Protein AF-A0A8H4XUE6-F1 (afdb_monomer)

Sequence (367 aa):
NANSADDIQAAATPYRVFYSRKNFLFPEKQQGPHRSWKQEVKYLDDMFDGGSAYMVGKMNGDHWYLYLTSPNQQALTPPRTPESEIDGPRIPVGTSFNPVAGNYHDETLEILMTDLDPENAKQFYLSHASAVASDKMAAEAKEARKEAINSLGGLADTVDEVDVFGNGEELDSDMLDTTEALTTEGHALGTVVSESCGLSSVYPTSKYPDARVDAYLFSPCGFSANGLVPAVSAEAEGARSEHYFTVHVTPEPHCSFASFETNVPSGQSGRTTTEIIEHVVDIFKPGRFSVTLFEAKAGAQNPYCMGDDDSNNWAARRLVDPVRGYRRVDRIVHDFEDYDLVFRFYEREGWAGRKGARVGEPISPTK

Mean predicted aligned error: 13.0 Å

Foldseek 3Di:
DDQDPVPDPPVDAAQKDKDKDKQDLALVPDDPPSNDPVSVQVVVVLAEPQKDKDWADDLQFIIMIMIMHDLDPPDDDDPPDPPDDDDGDHGYHNPDPPPPQDQPWWKKKKKKFWQFDLVLLVLFFPVNLVVLVVVVVVVVVVVVVVVVCVVVPDPDDDDDDDDPPPDDDDDDDDPVVVVVVQFVVQQVSQVSSCVVLCVCVLQDCVQFPPKDKGKGHDPRGKIKIKIKGWQSDDPDPDDTDIKMKIKIWDSDNVTTMMMIMIRPDACSRDHAPLNSNLSVCSSGVGQKMKMKMKTFANPDPDPPPDDDPPRPCPVVVRPPDDRPQKDWDDWDWDDDPGIIIIMTMIGGPPRPDDPRRSNSDDPPPDD

Solvent-accessible surface area (backbone atoms only — not comparable to full-atom values): 21742 Å² total; per-residue (Å²): 132,81,94,45,71,86,69,50,85,60,94,67,72,53,58,67,51,80,48,73,46,65,60,40,95,59,32,90,75,43,57,84,52,60,53,40,72,69,44,39,51,50,57,46,57,65,44,33,48,61,63,46,79,51,75,50,68,43,88,75,28,72,33,36,39,39,36,36,37,50,47,76,78,84,83,84,70,80,77,91,60,83,88,68,94,73,93,74,83,55,45,70,45,23,81,81,68,78,71,71,95,60,89,63,78,50,35,41,42,37,40,43,33,31,53,46,29,71,75,52,33,43,53,40,25,42,75,47,30,54,52,54,49,52,54,49,53,54,50,51,54,53,48,54,51,52,51,50,51,65,72,64,70,72,79,82,69,92,76,77,91,76,84,88,81,84,73,90,75,93,75,93,70,66,82,72,52,57,54,55,51,51,51,52,49,18,34,54,42,12,43,50,35,32,56,73,58,45,60,57,58,76,64,33,53,93,76,24,67,82,38,45,75,54,27,35,38,37,83,71,44,21,35,40,34,45,32,44,36,48,58,81,78,60,93,56,91,87,60,88,56,73,29,41,36,39,37,43,37,41,51,51,87,93,70,19,33,36,41,39,38,31,42,66,58,71,48,76,81,74,51,49,60,58,59,52,52,46,53,57,44,67,45,38,49,37,43,31,38,37,39,42,36,40,34,42,50,73,80,80,80,57,98,70,86,80,71,73,96,72,69,91,47,52,76,75,55,68,62,68,71,82,49,89,70,38,43,76,75,46,79,48,77,47,84,50,98,58,33,40,36,43,41,36,31,34,36,30,63,92,60,77,74,74,94,65,66,68,41,32,68,81,80,74,78,84,126

Nearest PDB structures (foldseek):
  3epb-assembly1_A  TM=8.658E-01  e=4.435E-23  Homo sapiens
  3ep4-assembly1_A  TM=8.910E-01  e=6.944E-22  Homo sapiens
  1i7c-assembly1_A  TM=8.471E-01  e=1.006E-22  Homo sapiens
  3ep3-assembly1_A  TM=8.920E-01  e=9.305E-22  Homo sapiens
  5tvf-assembly2_D  TM=8.406E-01  e=6.935E-19  Trypanosoma brucei brucei TREU927

Secondary structure (DSSP, 8-state):
--S-GGG---S---S--EEEEEPPS-GGGPPTTTT-HHHHHHHHHTTBSSEEEEEEE-TTSSEEEEEEE-S--SS-S--SS------SPPBP--------S-----EEEEEEEES--HHHHGGGBHHHHHHHHHHHHHHHHHHHHHHHHHHTTT--------------------THHHHHHHHHHHHHHHHHHHHHTTGGGSS-TTTSTT-EEEEEE-SSB-EEEEEEEE-S---STT--PEEEEEEEEE--TTS-EEEEEE---TTTTS--HHHHHHHHHHHH--SEEEEEEEEEPPS---SS--S-TTSTTHHHHHT-SPPTTEEEEEEEEEE-SSEEEEEEEEEETT----SS---SS------

Radius of gyration: 25.76 Å; Cα contacts (8 Å, |Δi|>4): 560; chains: 1; bounding box: 79×53×83 Å

pLDDT: mean 76.23, std 21.21, range [33.34, 98.75]

Structure (mmCIF, N/CA/C/O backbone):
data_AF-A0A8H4XUE6-F1
#
_entry.id   AF-A0A8H4XUE6-F1
#
loop_
_atom_site.group_PDB
_atom_site.id
_atom_site.type_symbol
_atom_site.label_atom_id
_atom_site.label_alt_id
_atom_site.label_comp_id
_atom_site.label_asym_id
_atom_site.label_entity_id
_atom_site.label_seq_id
_atom_site.pdbx_PDB_ins_code
_atom_site.Cartn_x
_atom_site.Cartn_y
_atom_site.Cartn_z
_atom_site.occupancy
_atom_site.B_iso_or_equiv
_atom_site.auth_seq_id
_atom_site.auth_comp_id
_atom_site.auth_asym_id
_atom_site.auth_atom_id
_atom_site.pdbx_PDB_model_num
ATOM 1 N N . ASN A 1 1 ? -6.954 16.815 -29.680 1.00 38.72 1 ASN A N 1
ATOM 2 C CA . ASN A 1 1 ? -5.680 16.100 -29.458 1.00 38.72 1 ASN A CA 1
ATOM 3 C C . ASN A 1 1 ? -4.649 16.724 -30.374 1.00 38.72 1 ASN A C 1
ATOM 5 O O . ASN A 1 1 ? -4.957 16.879 -31.549 1.00 38.72 1 ASN A O 1
ATOM 9 N N . ALA A 1 2 ? -3.539 17.213 -29.821 1.00 37.19 2 ALA A N 1
ATOM 10 C CA . ALA A 1 2 ? -2.518 17.938 -30.578 1.00 37.19 2 ALA A CA 1
ATOM 11 C C . ALA A 1 2 ? -1.805 17.000 -31.566 1.00 37.19 2 ALA A C 1
ATOM 13 O O . ALA A 1 2 ? -1.609 15.825 -31.264 1.00 37.19 2 ALA A O 1
ATOM 14 N N . ASN A 1 3 ? -1.459 17.521 -32.745 1.00 41.97 3 ASN A N 1
ATOM 15 C CA . ASN A 1 3 ? -0.937 16.744 -33.875 1.00 41.97 3 ASN A CA 1
ATOM 16 C C . ASN A 1 3 ? 0.606 16.725 -33.947 1.00 41.97 3 ASN A C 1
ATOM 18 O O . ASN A 1 3 ? 1.157 16.160 -34.887 1.00 41.97 3 ASN A O 1
ATOM 22 N N . SER A 1 4 ? 1.306 17.358 -32.998 1.00 43.62 4 SER A N 1
ATOM 23 C CA . SER A 1 4 ? 2.772 17.467 -32.962 1.00 43.62 4 SER A CA 1
ATOM 24 C C . SER A 1 4 ? 3.270 17.680 -31.526 1.00 43.62 4 SER A C 1
ATOM 26 O O . SER A 1 4 ? 2.587 18.337 -30.742 1.00 43.62 4 SER A O 1
ATOM 28 N N . ALA A 1 5 ? 4.460 17.161 -31.196 1.00 46.91 5 ALA A N 1
ATOM 29 C CA . ALA A 1 5 ? 5.152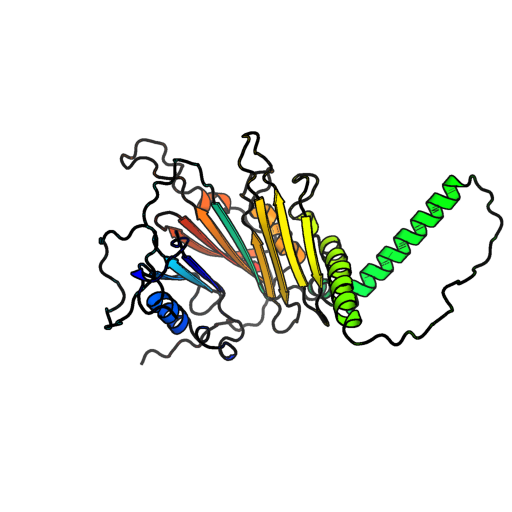 17.429 -29.929 1.00 46.91 5 ALA A CA 1
ATOM 30 C C . ALA A 1 5 ? 5.541 18.913 -29.772 1.00 46.91 5 ALA A C 1
ATOM 32 O O . ALA A 1 5 ? 5.537 19.423 -28.656 1.00 46.91 5 ALA A O 1
ATOM 33 N N . ASP A 1 6 ? 5.779 19.617 -30.885 1.00 49.84 6 ASP A N 1
ATOM 34 C CA . ASP A 1 6 ? 6.083 21.057 -30.899 1.00 49.84 6 ASP A CA 1
ATOM 35 C C . ASP A 1 6 ? 4.829 21.933 -30.703 1.00 49.84 6 ASP A C 1
ATOM 37 O O . ASP A 1 6 ? 4.938 23.109 -30.363 1.00 49.84 6 ASP A O 1
ATOM 41 N N . ASP A 1 7 ? 3.631 21.363 -30.898 1.00 48.41 7 ASP A N 1
ATOM 42 C CA . ASP A 1 7 ? 2.340 22.015 -30.611 1.00 48.41 7 ASP A CA 1
ATOM 43 C C . ASP A 1 7 ? 1.938 21.878 -29.134 1.00 48.41 7 ASP A C 1
ATOM 45 O O . ASP A 1 7 ? 0.969 22.496 -28.678 1.00 48.41 7 ASP A O 1
ATOM 49 N N . ILE A 1 8 ? 2.660 21.059 -28.364 1.00 51.72 8 ILE A N 1
ATOM 50 C CA . ILE A 1 8 ? 2.443 20.950 -26.931 1.00 51.72 8 ILE A CA 1
ATOM 51 C C . ILE A 1 8 ? 3.215 22.104 -26.294 1.00 51.72 8 ILE A C 1
ATOM 53 O O . ILE A 1 8 ? 4.423 22.033 -26.086 1.00 51.72 8 ILE A O 1
ATOM 57 N N . GLN A 1 9 ? 2.503 23.163 -25.903 1.00 50.75 9 GLN A N 1
ATOM 58 C CA . GLN A 1 9 ? 2.929 23.981 -24.765 1.00 50.75 9 GLN A CA 1
ATOM 59 C C . GLN A 1 9 ? 2.910 23.093 -23.509 1.00 50.75 9 GLN A C 1
ATOM 61 O O . GLN A 1 9 ? 2.042 23.220 -22.647 1.00 50.75 9 GLN A O 1
ATOM 66 N N . ALA A 1 10 ? 3.817 22.120 -23.431 1.00 57.22 10 ALA A N 1
ATOM 67 C CA . ALA A 1 10 ? 3.986 21.293 -22.257 1.00 57.22 10 ALA A CA 1
ATOM 68 C C . ALA A 1 10 ? 4.522 22.227 -21.176 1.00 57.22 10 ALA A C 1
ATOM 70 O O . ALA A 1 10 ? 5.640 22.727 -21.276 1.00 57.22 10 ALA A O 1
ATOM 71 N N . ALA A 1 11 ? 3.704 22.502 -20.159 1.00 65.31 11 ALA A N 1
ATOM 72 C CA . ALA A 1 11 ? 4.121 23.333 -19.033 1.00 65.31 11 ALA A CA 1
ATOM 73 C C . ALA A 1 11 ? 5.329 22.724 -18.291 1.00 65.31 11 ALA A C 1
ATOM 75 O O . ALA A 1 11 ? 6.069 23.448 -17.631 1.00 65.31 11 ALA A O 1
ATOM 76 N N . ALA A 1 12 ? 5.532 21.406 -18.422 1.00 72.56 12 ALA A N 1
ATOM 77 C CA . ALA A 1 12 ? 6.699 20.680 -17.946 1.00 72.56 12 ALA A CA 1
ATOM 78 C C . ALA A 1 12 ? 6.904 19.380 -18.744 1.00 72.56 12 ALA A C 1
ATOM 80 O O . ALA A 1 12 ? 5.943 18.762 -19.204 1.00 72.56 12 ALA A O 1
ATOM 81 N N . THR A 1 13 ? 8.160 18.950 -18.839 1.00 76.50 13 THR A N 1
ATOM 82 C CA . THR A 1 13 ? 8.562 17.629 -19.342 1.00 76.50 13 THR A CA 1
ATOM 83 C C . THR A 1 13 ? 8.798 16.707 -18.143 1.00 76.50 13 THR A C 1
ATOM 85 O O . THR A 1 13 ? 9.412 17.157 -17.169 1.00 76.50 13 THR A O 1
ATOM 88 N N . PRO A 1 14 ? 8.339 15.440 -18.161 1.00 82.38 14 PRO A N 1
ATOM 89 C CA . PRO A 1 14 ? 8.616 14.519 -17.066 1.00 82.38 14 PRO A CA 1
ATOM 90 C C . PRO A 1 14 ? 10.129 14.339 -16.883 1.00 82.38 14 PRO A C 1
ATOM 92 O O . PRO A 1 14 ? 10.866 14.083 -17.835 1.00 82.38 14 PRO A O 1
ATOM 95 N N . TYR A 1 15 ? 10.594 14.463 -15.639 1.00 81.62 15 TYR A N 1
ATOM 96 C CA . TYR A 1 15 ? 11.974 14.129 -15.283 1.00 81.62 15 TYR A CA 1
ATOM 97 C C . TYR A 1 15 ? 12.189 12.612 -15.293 1.00 81.62 15 TYR A C 1
ATOM 99 O O . TYR A 1 15 ? 13.194 12.127 -15.807 1.00 81.62 15 TYR A O 1
ATOM 107 N N . ARG A 1 16 ? 11.222 11.868 -14.743 1.00 83.69 16 ARG A N 1
ATOM 108 C CA . ARG A 1 16 ? 11.237 10.409 -14.656 1.00 83.69 16 ARG A CA 1
ATOM 109 C C . ARG A 1 16 ? 9.817 9.865 -14.588 1.00 83.69 16 ARG A C 1
ATOM 111 O O . ARG A 1 16 ? 8.939 10.501 -14.008 1.00 83.69 16 ARG A O 1
ATOM 118 N N . VAL A 1 17 ? 9.610 8.686 -15.161 1.00 90.62 17 VAL A N 1
ATOM 119 C CA . VAL A 1 17 ? 8.360 7.930 -15.089 1.00 90.62 17 VAL A CA 1
ATOM 120 C C . VAL A 1 17 ? 8.649 6.588 -14.437 1.00 90.62 17 VAL A C 1
ATOM 122 O O . VAL A 1 17 ? 9.572 5.884 -14.849 1.00 90.62 17 VAL A O 1
ATOM 125 N N . PHE A 1 18 ? 7.839 6.239 -13.441 1.00 93.12 18 PHE A N 1
ATOM 126 C CA . PHE A 1 18 ? 7.786 4.912 -12.844 1.00 93.12 18 PHE A CA 1
ATOM 127 C C . PHE A 1 18 ? 6.370 4.373 -13.001 1.00 93.12 18 PHE A C 1
ATOM 129 O O . PHE A 1 18 ? 5.396 5.053 -12.686 1.00 93.12 18 PHE A O 1
ATOM 136 N N . TYR A 1 19 ? 6.261 3.147 -13.491 1.00 96.50 19 TYR A N 1
ATOM 137 C CA . TYR A 1 19 ? 5.030 2.381 -13.466 1.00 96.50 19 TYR A CA 1
ATOM 138 C C . TYR A 1 19 ? 5.330 1.022 -12.861 1.00 96.50 19 TYR A C 1
ATOM 140 O O . TYR A 1 19 ? 6.164 0.275 -13.370 1.00 96.50 19 TYR A O 1
ATOM 148 N N . SER A 1 20 ? 4.647 0.694 -11.777 1.00 96.62 20 SER A N 1
ATOM 149 C CA . SER A 1 20 ? 4.821 -0.574 -11.096 1.00 96.62 20 SER A CA 1
ATOM 150 C C . SER A 1 20 ? 3.494 -1.215 -10.755 1.00 96.62 20 SER A C 1
ATOM 152 O O . SER A 1 20 ? 2.463 -0.557 -10.616 1.00 96.62 20 SER A O 1
ATOM 154 N N . ARG A 1 21 ? 3.522 -2.540 -10.625 1.00 96.12 21 ARG A N 1
ATOM 155 C CA . ARG A 1 21 ? 2.427 -3.291 -10.016 1.00 96.12 21 ARG A CA 1
ATOM 156 C C . ARG A 1 21 ? 2.896 -4.653 -9.550 1.00 96.12 21 ARG A C 1
ATOM 158 O O . ARG A 1 21 ? 3.724 -5.309 -10.181 1.00 96.12 21 ARG A O 1
ATOM 165 N N . LYS A 1 22 ? 2.258 -5.161 -8.504 1.00 94.44 22 LYS A N 1
ATOM 166 C CA . LYS A 1 22 ? 2.327 -6.586 -8.192 1.00 94.44 22 LYS A CA 1
ATOM 167 C C . LYS A 1 22 ? 1.587 -7.408 -9.253 1.00 94.44 22 LYS A C 1
ATOM 169 O O . LYS A 1 22 ? 0.679 -6.925 -9.934 1.00 94.44 22 LYS A O 1
ATOM 174 N N . ASN A 1 23 ? 1.955 -8.677 -9.392 1.00 91.88 23 ASN A N 1
ATOM 175 C CA . ASN A 1 23 ? 1.164 -9.627 -10.162 1.00 91.88 23 ASN A CA 1
ATOM 176 C C . ASN A 1 23 ? -0.290 -9.704 -9.644 1.00 91.88 23 ASN A C 1
ATOM 178 O O . ASN A 1 23 ? -0.525 -9.834 -8.440 1.00 91.88 23 ASN A O 1
ATOM 182 N N . PHE A 1 24 ? -1.263 -9.630 -10.557 1.00 91.88 24 PHE A N 1
ATOM 183 C CA . PHE A 1 24 ? -2.686 -9.648 -10.214 1.00 91.88 24 PHE A CA 1
ATOM 184 C C . PHE A 1 24 ? -3.133 -10.996 -9.639 1.00 91.88 24 PHE A C 1
ATOM 186 O O . PHE A 1 24 ? -2.614 -12.044 -10.019 1.00 91.88 24 PHE A O 1
ATOM 193 N N . LEU A 1 25 ? -4.159 -10.975 -8.780 1.00 88.19 25 LEU A N 1
ATOM 194 C CA . LEU A 1 25 ? -4.880 -12.193 -8.387 1.00 88.19 25 LEU A CA 1
ATOM 195 C C . LEU A 1 25 ? -5.805 -12.700 -9.507 1.00 88.19 25 LEU A C 1
ATOM 197 O O . LEU A 1 25 ? -6.003 -13.904 -9.619 1.00 88.19 25 LEU A O 1
ATOM 201 N N . PHE A 1 26 ? -6.364 -11.782 -10.306 1.00 90.12 26 PHE A N 1
ATOM 202 C CA . PHE A 1 26 ? -7.333 -12.057 -11.378 1.00 90.12 26 PHE A CA 1
ATOM 203 C C . PHE A 1 26 ? -7.001 -11.260 -12.659 1.00 90.12 26 PHE A C 1
ATOM 205 O O . PHE A 1 26 ? -7.720 -10.312 -13.000 1.00 90.12 26 PHE A O 1
ATOM 212 N N . PRO A 1 27 ? -5.882 -11.541 -13.351 1.00 89.19 27 PRO A N 1
ATOM 213 C CA . PRO A 1 27 ? -5.500 -10.785 -14.548 1.00 89.19 27 PRO A CA 1
ATOM 214 C C . PRO A 1 27 ? -6.501 -10.900 -15.703 1.00 89.19 27 PRO A C 1
ATOM 216 O O . PRO A 1 27 ? -6.641 -9.966 -16.486 1.00 89.19 27 PRO A O 1
ATOM 219 N N . GLU A 1 28 ? -7.263 -11.990 -15.787 1.00 88.50 28 GLU A N 1
ATOM 220 C CA . GLU A 1 28 ? -8.323 -12.182 -16.783 1.00 88.50 28 GLU A CA 1
ATOM 221 C C . GLU A 1 28 ? -9.474 -11.173 -16.655 1.00 88.50 28 GLU A C 1
ATOM 223 O O . GLU A 1 28 ? -10.213 -10.956 -17.616 1.00 88.50 28 GLU A O 1
ATOM 228 N N . LYS A 1 29 ? -9.620 -10.543 -15.482 1.00 92.06 29 LYS A N 1
ATOM 229 C CA . LYS A 1 29 ? -10.620 -9.495 -15.231 1.00 92.06 29 LYS A CA 1
ATOM 230 C C . LYS A 1 29 ? -10.134 -8.092 -15.596 1.00 92.06 29 LYS A C 1
ATOM 232 O O . LYS A 1 29 ? -10.939 -7.162 -15.592 1.00 92.06 29 LYS A O 1
ATOM 237 N N . GLN A 1 30 ? -8.846 -7.921 -15.891 1.00 93.94 30 GLN A N 1
ATOM 238 C CA . GLN A 1 30 ? -8.285 -6.613 -16.213 1.00 93.94 30 GLN A CA 1
ATOM 239 C C . GLN A 1 30 ? -8.742 -6.135 -17.596 1.00 93.94 30 GLN A C 1
ATOM 241 O O . GLN A 1 30 ? -9.028 -6.920 -18.509 1.00 93.94 30 GLN A O 1
ATOM 246 N N . GLN A 1 31 ? -8.804 -4.817 -17.766 1.00 93.19 31 GLN A N 1
ATOM 247 C CA . GLN A 1 31 ? -9.064 -4.193 -19.062 1.00 93.19 31 GLN A CA 1
ATOM 248 C C . GLN A 1 31 ? -7.759 -3.736 -19.702 1.00 93.19 31 GLN A C 1
ATOM 250 O O . GLN A 1 31 ? -6.776 -3.498 -19.009 1.00 93.19 31 GLN A O 1
ATOM 255 N N . GLY A 1 32 ? -7.733 -3.662 -21.034 1.00 85.81 32 GLY A N 1
ATOM 256 C CA . GLY A 1 32 ? -6.552 -3.186 -21.756 1.00 85.81 32 GLY A CA 1
ATOM 257 C C . GLY A 1 32 ? -6.191 -1.751 -21.333 1.00 85.81 32 GLY A C 1
ATOM 258 O O . GLY A 1 32 ? -7.113 -0.950 -21.176 1.00 85.81 32 GLY A O 1
ATOM 259 N N . PRO A 1 33 ? -4.897 -1.422 -21.148 1.00 92.81 33 PRO A N 1
ATOM 260 C CA . PRO A 1 33 ? -3.716 -2.239 -21.468 1.00 92.81 33 PRO A CA 1
ATOM 261 C C . PRO A 1 33 ? -3.319 -3.290 -20.407 1.00 92.81 33 PRO A C 1
ATOM 263 O O . PRO A 1 33 ? -2.451 -4.112 -20.671 1.00 92.81 33 PRO A O 1
ATOM 266 N N . HIS A 1 34 ? -3.985 -3.354 -19.253 1.00 95.06 34 HIS A N 1
ATOM 267 C CA . HIS A 1 34 ? -3.583 -4.137 -18.070 1.00 95.06 34 HIS A CA 1
ATOM 268 C C . HIS A 1 34 ? -3.850 -5.652 -18.114 1.00 95.06 34 HIS A C 1
ATOM 270 O O . HIS A 1 34 ? -3.759 -6.341 -17.099 1.00 95.06 34 HIS A O 1
ATOM 276 N N . ARG A 1 35 ? -4.188 -6.214 -19.281 1.00 89.94 35 ARG A N 1
ATOM 277 C CA . ARG A 1 35 ? -4.451 -7.662 -19.431 1.00 89.94 35 ARG A CA 1
ATOM 278 C C . ARG A 1 35 ? -3.191 -8.516 -19.460 1.00 89.94 35 ARG A C 1
ATOM 280 O O . ARG A 1 35 ? -3.274 -9.724 -19.258 1.00 89.94 35 ARG A O 1
ATOM 287 N N . SER A 1 36 ? -2.050 -7.917 -19.783 1.00 90.81 36 SER A N 1
ATOM 288 C CA . SER A 1 36 ? -0.758 -8.596 -19.758 1.00 90.81 36 SER A CA 1
ATOM 289 C C . SER A 1 36 ? 0.365 -7.582 -19.638 1.00 90.81 36 SER A C 1
ATOM 291 O O . SER A 1 36 ? 0.278 -6.517 -20.255 1.00 90.81 36 SER A O 1
ATOM 293 N N . TRP A 1 37 ? 1.459 -7.965 -18.984 1.00 93.88 37 TRP A N 1
ATOM 294 C CA . TRP A 1 37 ? 2.653 -7.126 -18.883 1.00 93.88 37 TRP A CA 1
ATOM 295 C C . TRP A 1 37 ? 3.161 -6.648 -20.248 1.00 93.88 37 TRP A C 1
ATOM 297 O O . TRP A 1 37 ? 3.521 -5.490 -20.428 1.00 93.88 37 TRP A O 1
ATOM 307 N N . LYS A 1 38 ? 3.097 -7.511 -21.267 1.00 93.00 38 LYS A N 1
ATOM 308 C CA . LYS A 1 38 ? 3.485 -7.154 -22.639 1.00 93.00 38 LYS A CA 1
ATOM 309 C C . LYS A 1 38 ? 2.662 -5.993 -23.217 1.00 93.00 38 LYS A C 1
ATOM 311 O O . LYS A 1 38 ? 3.204 -5.182 -23.960 1.00 93.00 38 LYS A O 1
ATOM 316 N N . GLN A 1 39 ? 1.360 -5.943 -22.934 1.00 93.75 39 GLN A N 1
ATOM 317 C CA . GLN A 1 39 ? 0.487 -4.868 -23.418 1.00 93.75 39 GLN A CA 1
ATOM 318 C C . GLN A 1 39 ? 0.745 -3.559 -22.674 1.00 93.75 39 GLN A C 1
ATOM 320 O O . GLN A 1 39 ? 0.741 -2.509 -23.307 1.00 93.75 39 GLN A O 1
ATOM 325 N N . GLU A 1 40 ? 1.014 -3.628 -21.372 1.00 96.12 40 GLU A N 1
ATOM 326 C CA . GLU A 1 40 ? 1.368 -2.460 -20.560 1.00 96.12 40 GLU A CA 1
ATOM 327 C C . GLU A 1 40 ? 2.693 -1.852 -21.018 1.00 96.12 40 GLU A C 1
ATOM 329 O O . GLU A 1 40 ? 2.749 -0.656 -21.277 1.00 96.12 40 GLU A O 1
ATOM 334 N N . VAL A 1 41 ? 3.725 -2.679 -21.220 1.00 95.12 41 VAL A N 1
ATOM 335 C CA . VAL A 1 41 ? 5.022 -2.223 -21.742 1.00 95.12 41 VAL A CA 1
ATOM 336 C C . VAL A 1 41 ? 4.865 -1.611 -23.125 1.00 95.12 41 VAL A C 1
ATOM 338 O O . VAL A 1 41 ? 5.329 -0.501 -23.339 1.00 95.12 41 VAL A O 1
ATOM 341 N N . LYS A 1 42 ? 4.140 -2.269 -24.042 1.00 93.62 42 LYS A N 1
ATOM 342 C CA . LYS A 1 42 ? 3.885 -1.693 -25.367 1.00 93.62 42 LYS A CA 1
ATOM 343 C C . LYS A 1 42 ? 3.189 -0.331 -25.271 1.00 93.62 42 LYS A C 1
ATOM 345 O O . LYS A 1 42 ? 3.569 0.589 -25.979 1.00 93.62 42 LYS A O 1
ATOM 350 N N . TYR A 1 43 ? 2.171 -0.212 -24.422 1.00 94.56 43 TYR A N 1
ATOM 351 C CA . TYR A 1 43 ? 1.448 1.045 -24.239 1.00 94.56 43 TYR A CA 1
ATOM 352 C C . TYR A 1 43 ? 2.368 2.165 -23.727 1.00 94.56 43 TYR A C 1
ATOM 354 O O . TYR A 1 43 ? 2.248 3.306 -24.163 1.00 94.56 43 TYR A O 1
ATOM 362 N N . LEU A 1 44 ? 3.296 1.841 -22.824 1.00 94.62 44 LEU A N 1
ATOM 363 C CA . LEU A 1 44 ? 4.253 2.800 -22.273 1.00 94.62 44 LEU A CA 1
ATOM 364 C C . LEU A 1 44 ? 5.376 3.151 -23.261 1.00 94.62 44 LEU A C 1
ATOM 366 O O . LEU A 1 44 ? 5.701 4.328 -23.378 1.00 94.62 44 LEU A O 1
ATOM 370 N N . ASP A 1 45 ? 5.900 2.180 -24.014 1.00 92.19 45 ASP A N 1
ATOM 371 C CA . ASP A 1 45 ? 6.895 2.390 -25.082 1.00 92.19 45 ASP A CA 1
ATOM 372 C C . ASP A 1 45 ? 6.317 3.195 -26.265 1.00 92.19 45 ASP A C 1
ATOM 374 O O . ASP A 1 45 ? 7.033 3.912 -26.967 1.00 92.19 45 ASP A O 1
ATOM 378 N N . ASP A 1 46 ? 5.007 3.091 -26.513 1.00 90.50 46 ASP A N 1
ATOM 379 C CA . ASP A 1 46 ? 4.311 3.929 -27.495 1.00 90.50 46 ASP A CA 1
ATOM 380 C C . ASP A 1 46 ? 4.213 5.398 -27.019 1.00 90.50 46 ASP A C 1
ATOM 382 O O . ASP A 1 46 ? 3.996 6.286 -27.842 1.00 90.50 46 ASP A O 1
ATOM 386 N N . MET A 1 47 ? 4.381 5.665 -25.714 1.00 89.06 47 MET A N 1
ATOM 387 C CA . MET A 1 47 ? 4.185 6.984 -25.095 1.00 89.06 47 MET A CA 1
ATOM 388 C C . MET A 1 47 ? 5.488 7.682 -24.674 1.00 89.06 47 MET A C 1
ATOM 390 O O . MET A 1 47 ? 5.582 8.902 -24.812 1.00 89.06 47 MET A O 1
ATOM 394 N N . PHE A 1 48 ? 6.485 6.947 -24.178 1.00 87.94 48 PHE A N 1
ATOM 395 C CA . PHE A 1 48 ? 7.722 7.498 -23.612 1.00 87.94 48 PHE A CA 1
ATOM 396 C C . PHE A 1 48 ? 8.971 6.952 -24.302 1.00 87.94 48 PHE A C 1
ATOM 398 O O . PHE A 1 48 ? 9.045 5.767 -24.622 1.00 87.94 48 PHE A O 1
ATOM 405 N N . ASP A 1 49 ? 9.988 7.799 -24.442 1.00 84.19 49 ASP A N 1
ATOM 406 C CA . ASP A 1 49 ? 11.328 7.361 -24.837 1.00 84.19 49 ASP A CA 1
ATOM 407 C C . ASP A 1 49 ? 12.143 6.850 -23.638 1.00 84.19 49 ASP A C 1
ATOM 409 O O . ASP A 1 49 ? 11.917 7.226 -22.485 1.00 84.19 49 ASP A O 1
ATOM 413 N N . GLY A 1 50 ? 13.119 5.980 -23.910 1.00 83.62 50 GLY A N 1
ATOM 414 C CA . GLY A 1 50 ? 14.054 5.481 -22.895 1.00 83.62 50 GLY A CA 1
ATOM 415 C C . GLY A 1 50 ? 13.438 4.566 -21.834 1.00 83.62 50 GLY A C 1
ATOM 416 O O . GLY A 1 50 ? 13.998 4.428 -20.744 1.00 83.62 50 GLY A O 1
ATOM 417 N N . GLY A 1 51 ? 12.300 3.945 -22.150 1.00 89.06 51 GLY A N 1
ATOM 418 C CA . GLY A 1 51 ? 11.628 2.951 -21.324 1.00 89.06 51 GLY A CA 1
ATOM 419 C C . GLY A 1 51 ? 12.448 1.687 -21.085 1.00 89.06 51 GLY A C 1
ATOM 420 O O . GLY A 1 51 ? 13.144 1.183 -21.966 1.00 89.06 51 GLY A O 1
ATOM 421 N N . SER A 1 52 ? 12.368 1.149 -19.872 1.00 91.06 52 SER A N 1
ATOM 422 C CA . SER A 1 52 ? 12.949 -0.136 -19.495 1.00 91.06 52 SER A CA 1
ATOM 423 C C . SER A 1 52 ? 11.993 -0.900 -18.590 1.00 91.06 52 SER A C 1
ATOM 425 O O . SER A 1 52 ? 11.569 -0.395 -17.552 1.00 91.06 52 SER A O 1
ATOM 427 N N . ALA A 1 53 ? 11.683 -2.139 -18.973 1.00 93.38 53 ALA A N 1
ATOM 428 C CA . ALA A 1 53 ? 10.753 -3.014 -18.272 1.00 93.38 53 ALA A CA 1
ATOM 429 C C . ALA A 1 53 ? 11.475 -4.168 -17.558 1.00 93.38 53 ALA A C 1
ATOM 431 O O . ALA A 1 53 ? 12.324 -4.846 -18.139 1.00 93.38 53 ALA A O 1
ATOM 432 N N . TYR A 1 54 ? 11.080 -4.439 -16.319 1.00 92.88 54 TYR A N 1
ATOM 433 C CA . TYR A 1 54 ? 11.643 -5.449 -15.436 1.00 92.88 54 TYR A CA 1
ATOM 434 C C . TYR A 1 54 ? 10.527 -6.233 -14.750 1.00 92.88 54 TYR A C 1
ATOM 436 O O . TYR A 1 54 ? 9.423 -5.743 -14.512 1.00 92.88 54 TYR A O 1
ATOM 444 N N . MET A 1 55 ? 10.844 -7.472 -14.400 1.00 92.31 55 MET A N 1
ATOM 445 C CA . MET A 1 55 ? 10.022 -8.308 -13.541 1.00 92.31 55 MET A CA 1
ATOM 446 C C . MET A 1 55 ? 10.930 -8.839 -12.438 1.00 92.31 55 MET A C 1
ATOM 448 O O . MET A 1 55 ? 11.938 -9.493 -12.705 1.00 92.31 55 MET A O 1
ATOM 452 N N . VAL A 1 56 ? 10.566 -8.521 -11.204 1.00 90.81 56 VAL A N 1
ATOM 453 C CA . VAL A 1 56 ? 11.363 -8.744 -10.004 1.00 90.81 56 VAL A CA 1
ATOM 454 C C . VAL A 1 56 ? 10.648 -9.774 -9.136 1.00 90.81 56 VAL A C 1
ATOM 456 O O . VAL A 1 56 ? 9.506 -9.574 -8.729 1.00 90.81 56 VAL A O 1
ATOM 459 N N . GLY A 1 57 ? 11.303 -10.903 -8.874 1.00 87.75 57 GLY A N 1
ATOM 460 C CA . GLY A 1 57 ? 10.723 -12.030 -8.137 1.00 87.75 57 GLY A CA 1
ATOM 461 C C . GLY A 1 57 ? 10.570 -13.286 -8.992 1.00 87.75 57 GLY A C 1
ATOM 462 O O . GLY A 1 57 ? 11.146 -13.407 -10.076 1.00 87.75 57 GLY A O 1
ATOM 463 N N . LYS A 1 58 ? 9.811 -14.263 -8.489 1.00 84.44 58 LYS A N 1
ATOM 464 C CA . LYS A 1 58 ? 9.615 -15.546 -9.174 1.00 84.44 58 LYS A CA 1
ATOM 465 C C . LYS A 1 58 ? 8.558 -15.414 -10.270 1.00 84.44 58 LYS A C 1
ATOM 467 O O . LYS A 1 58 ? 7.398 -15.152 -9.974 1.00 84.44 58 LYS A O 1
ATOM 472 N N . MET A 1 59 ? 8.923 -15.729 -11.515 1.00 80.19 59 MET A N 1
ATOM 473 C CA . MET A 1 59 ? 7.990 -15.787 -12.660 1.00 80.19 59 MET A CA 1
ATOM 474 C C . MET A 1 59 ? 6.756 -16.654 -12.392 1.00 80.19 59 MET A C 1
ATOM 476 O O . MET A 1 59 ? 5.647 -16.337 -12.803 1.00 80.19 59 MET A O 1
ATOM 480 N N . ASN A 1 60 ? 6.968 -17.777 -11.711 1.00 78.69 60 ASN A N 1
ATOM 481 C CA . ASN A 1 60 ? 5.953 -18.769 -11.374 1.00 78.69 60 ASN A CA 1
ATOM 482 C C . ASN A 1 60 ? 5.424 -18.611 -9.938 1.00 78.69 60 ASN A C 1
ATOM 484 O O . ASN A 1 60 ? 4.882 -19.562 -9.378 1.00 78.69 60 ASN A O 1
ATOM 488 N N . GLY A 1 61 ? 5.618 -17.445 -9.327 1.00 83.94 61 GLY A N 1
ATOM 489 C CA . GLY A 1 61 ? 5.189 -17.142 -7.969 1.00 83.94 61 GLY A CA 1
ATOM 490 C C . GLY A 1 61 ? 4.852 -15.666 -7.816 1.00 83.94 61 GLY A C 1
ATOM 491 O O . GLY A 1 61 ? 4.477 -15.003 -8.781 1.00 83.94 61 GLY A O 1
ATOM 492 N N . ASP A 1 62 ? 4.981 -15.162 -6.595 1.00 84.12 62 ASP A N 1
ATOM 493 C CA . ASP A 1 62 ? 4.836 -13.743 -6.306 1.00 84.12 62 ASP A CA 1
ATOM 494 C C . ASP A 1 62 ? 5.985 -12.945 -6.947 1.00 84.12 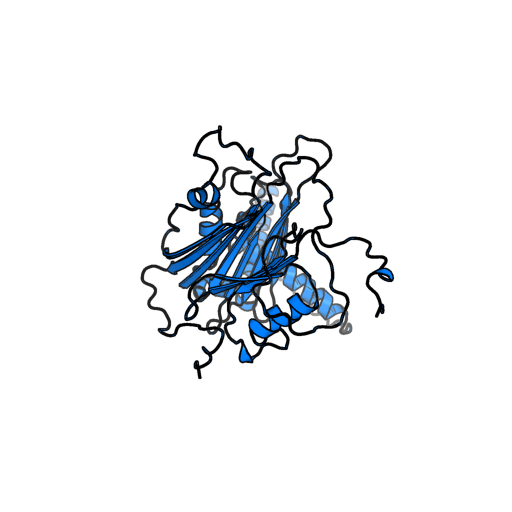62 ASP A C 1
ATOM 496 O O . ASP A 1 62 ? 7.169 -13.240 -6.749 1.00 84.12 62 ASP A O 1
ATOM 500 N N . HIS A 1 63 ? 5.617 -11.944 -7.744 1.00 90.00 63 HIS A N 1
ATOM 501 C CA . HIS A 1 63 ? 6.548 -11.047 -8.420 1.00 90.00 63 HIS A CA 1
ATOM 502 C C . HIS A 1 63 ? 5.935 -9.661 -8.602 1.00 90.00 63 HIS A C 1
ATOM 504 O O . HIS A 1 63 ? 4.726 -9.444 -8.466 1.00 90.00 63 HIS A O 1
ATOM 510 N N . TRP A 1 64 ? 6.810 -8.720 -8.911 1.00 93.56 64 TRP A N 1
ATOM 511 C CA . TRP A 1 64 ? 6.513 -7.313 -9.058 1.00 93.56 64 TRP A CA 1
ATOM 512 C C . TRP A 1 64 ? 7.050 -6.830 -10.403 1.00 93.56 64 TRP A C 1
ATOM 514 O O . TRP A 1 64 ? 8.174 -7.153 -10.791 1.00 93.56 64 TRP A O 1
ATOM 524 N N . TYR A 1 65 ? 6.212 -6.129 -11.152 1.00 95.31 65 TYR A N 1
ATOM 525 C CA . TYR A 1 65 ? 6.548 -5.561 -12.445 1.00 95.31 65 TYR A CA 1
ATOM 526 C C . TYR A 1 65 ? 6.943 -4.103 -12.283 1.00 95.31 65 TYR A C 1
ATOM 528 O O . TYR A 1 65 ? 6.332 -3.380 -11.498 1.00 95.31 65 TYR A O 1
ATOM 536 N N . LEU A 1 66 ? 7.935 -3.688 -13.064 1.00 95.62 66 LEU A N 1
ATOM 537 C CA . LEU A 1 66 ? 8.468 -2.337 -13.072 1.00 95.62 66 LEU A CA 1
ATOM 538 C C . LEU A 1 66 ? 8.730 -1.894 -14.495 1.00 95.62 66 LEU A C 1
ATOM 540 O O . LEU A 1 66 ? 9.445 -2.559 -15.232 1.00 95.62 66 LEU A O 1
ATOM 544 N N . TYR A 1 67 ? 8.229 -0.730 -14.847 1.00 95.56 67 TYR A N 1
ATOM 545 C CA . TYR A 1 67 ? 8.663 0.040 -15.989 1.00 95.56 67 TYR A CA 1
ATOM 546 C C . TYR A 1 67 ? 9.224 1.359 -15.470 1.00 95.56 67 TYR A C 1
ATOM 548 O O . TYR A 1 67 ? 8.580 2.034 -14.667 1.00 95.56 67 TYR A O 1
ATOM 556 N N . LEU A 1 68 ? 10.417 1.730 -15.919 1.00 92.44 68 LEU A N 1
ATOM 557 C CA . LEU A 1 68 ? 10.985 3.039 -15.634 1.00 92.44 68 LEU A CA 1
ATOM 558 C C . LEU A 1 68 ? 11.682 3.626 -16.851 1.00 92.44 68 LEU A C 1
ATOM 560 O O . LEU A 1 68 ? 12.183 2.898 -17.704 1.00 92.44 68 LEU A O 1
ATOM 564 N N . THR A 1 69 ? 11.754 4.946 -16.888 1.00 89.75 69 THR A N 1
ATOM 565 C CA . THR A 1 69 ? 12.520 5.697 -17.888 1.00 89.75 69 THR A CA 1
ATOM 566 C C . THR A 1 69 ? 13.861 6.132 -17.305 1.00 89.75 69 THR A C 1
ATOM 568 O O . THR A 1 69 ? 13.907 6.591 -16.159 1.00 89.75 69 THR A O 1
ATOM 571 N N . SER A 1 70 ? 14.937 6.046 -18.084 1.00 77.06 70 SER A N 1
ATOM 572 C CA . SER A 1 70 ? 16.239 6.597 -17.683 1.00 77.06 70 SER A CA 1
ATOM 573 C C . SER A 1 70 ? 16.328 8.096 -18.007 1.00 77.06 70 SER A C 1
ATOM 575 O O . SER A 1 70 ? 16.045 8.468 -19.145 1.00 77.06 70 SER A O 1
ATOM 577 N N . PRO A 1 71 ? 16.762 8.959 -17.067 1.00 61.97 71 PRO A N 1
ATOM 578 C CA . PRO A 1 71 ? 16.900 10.396 -17.316 1.00 61.97 71 PRO A CA 1
ATOM 579 C C . PRO A 1 71 ? 18.070 10.762 -18.253 1.00 61.97 71 PRO A C 1
ATOM 581 O O . PRO A 1 71 ? 18.151 11.904 -18.691 1.00 61.97 71 PRO A O 1
ATOM 584 N N . ASN A 1 72 ? 18.942 9.814 -18.616 1.00 56.69 72 ASN A N 1
ATOM 585 C CA . ASN A 1 72 ? 20.077 10.036 -19.512 1.00 56.69 72 ASN A CA 1
ATOM 586 C C . ASN A 1 72 ? 20.048 9.077 -20.709 1.00 56.69 72 ASN A C 1
ATOM 588 O O . ASN A 1 72 ? 20.564 7.963 -20.646 1.00 56.69 72 ASN A O 1
ATOM 592 N N . GLN A 1 73 ? 19.522 9.520 -21.850 1.00 51.03 73 GLN A N 1
ATOM 593 C CA . GLN A 1 73 ? 19.791 8.854 -23.128 1.00 51.03 73 GLN A CA 1
ATOM 594 C C . GLN A 1 73 ? 20.421 9.813 -24.137 1.00 51.03 73 GLN A C 1
ATOM 596 O O . GLN A 1 73 ? 19.849 10.147 -25.168 1.00 51.03 73 GLN A O 1
ATOM 601 N N . GLN A 1 74 ? 21.682 10.173 -23.891 1.00 43.12 74 GLN A N 1
ATOM 602 C CA . GLN A 1 74 ? 22.628 10.306 -24.999 1.00 43.12 74 GLN A CA 1
ATOM 603 C C . GLN A 1 74 ? 23.197 8.910 -25.312 1.00 43.12 74 GLN A C 1
ATOM 605 O O . GLN A 1 74 ? 24.221 8.499 -24.783 1.00 43.12 74 GLN A O 1
ATOM 610 N N . ALA A 1 75 ? 22.451 8.160 -26.128 1.00 43.62 75 ALA A N 1
ATOM 611 C CA . ALA A 1 75 ? 22.901 7.107 -27.047 1.00 43.62 75 ALA A CA 1
ATOM 612 C C . ALA A 1 75 ? 24.191 6.315 -26.705 1.00 43.62 75 ALA A C 1
ATOM 614 O O . ALA A 1 75 ? 25.195 6.454 -27.404 1.00 43.62 75 ALA A O 1
ATOM 615 N N . LEU A 1 76 ? 24.170 5.414 -25.711 1.00 39.91 76 LEU A N 1
ATOM 616 C CA . LEU A 1 76 ? 25.291 4.470 -25.500 1.00 39.91 76 LEU A CA 1
ATOM 617 C C . LEU A 1 76 ? 24.909 2.989 -25.343 1.00 39.91 76 LEU A C 1
ATOM 619 O O . LEU A 1 76 ? 25.801 2.144 -25.294 1.00 39.91 76 LEU A O 1
ATOM 623 N N . THR A 1 77 ? 23.625 2.627 -25.339 1.00 39.62 77 THR A N 1
ATOM 624 C CA . THR A 1 77 ? 23.207 1.217 -25.430 1.00 39.62 77 THR A CA 1
ATOM 625 C C . THR A 1 77 ? 22.285 1.011 -26.631 1.00 39.62 77 THR A C 1
ATOM 627 O O . THR A 1 77 ? 21.344 1.783 -26.800 1.00 39.62 77 THR A O 1
ATOM 630 N N . PRO A 1 78 ? 22.537 0.002 -27.492 1.00 38.84 78 PRO A N 1
ATOM 631 C CA . PRO A 1 78 ? 21.605 -0.334 -28.559 1.00 38.84 78 PRO A CA 1
ATOM 632 C C . PRO A 1 78 ? 20.243 -0.696 -27.950 1.00 38.84 78 PRO A C 1
ATOM 634 O O . PRO A 1 78 ? 20.224 -1.386 -26.920 1.00 38.84 78 PRO A O 1
ATOM 637 N N . PRO A 1 79 ? 19.120 -0.284 -28.563 1.00 43.72 79 PRO A N 1
ATOM 638 C CA . PRO A 1 79 ? 17.798 -0.668 -28.092 1.00 43.72 79 PRO A CA 1
ATOM 639 C C . PRO A 1 79 ? 17.707 -2.198 -28.036 1.00 43.72 79 PRO A C 1
ATOM 641 O O . PRO A 1 79 ? 17.972 -2.902 -29.010 1.00 43.72 79 PRO A O 1
ATOM 644 N N . ARG A 1 80 ? 17.386 -2.736 -26.852 1.00 46.44 80 ARG A N 1
ATOM 645 C CA . ARG A 1 80 ? 17.225 -4.187 -26.635 1.00 46.44 80 ARG A CA 1
ATOM 646 C C . ARG A 1 80 ? 15.887 -4.720 -27.158 1.00 46.44 80 ARG A C 1
ATOM 648 O O . ARG A 1 80 ? 15.677 -5.932 -27.170 1.00 46.44 80 ARG A O 1
ATOM 655 N N . THR A 1 81 ? 15.015 -3.829 -27.613 1.00 48.53 81 THR A N 1
ATOM 656 C CA . THR A 1 81 ? 13.716 -4.127 -28.215 1.00 48.53 81 THR A CA 1
ATOM 657 C C . THR A 1 81 ? 13.835 -3.903 -29.725 1.00 48.53 81 THR A C 1
ATOM 659 O O . THR A 1 81 ? 14.350 -2.856 -30.118 1.00 48.53 81 THR A O 1
ATOM 662 N N . PRO A 1 82 ? 13.416 -4.848 -30.591 1.00 44.03 82 PRO A N 1
ATOM 663 C CA . PRO A 1 82 ? 13.458 -4.637 -32.034 1.00 44.03 82 PRO A CA 1
ATOM 664 C C . PRO A 1 82 ? 12.685 -3.369 -32.398 1.00 44.03 82 PRO A C 1
ATOM 666 O O . PRO A 1 82 ? 11.529 -3.231 -31.998 1.00 44.03 82 PRO A O 1
ATOM 669 N N . GLU A 1 83 ? 13.316 -2.472 -33.153 1.00 44.62 83 GLU A N 1
ATOM 670 C CA . GLU A 1 83 ? 12.667 -1.307 -33.752 1.00 44.62 83 GLU A CA 1
ATOM 671 C C . GLU A 1 83 ? 11.631 -1.796 -34.773 1.00 44.62 83 GLU A C 1
ATOM 673 O O . GLU A 1 83 ? 11.905 -1.950 -35.960 1.00 44.62 83 GLU A O 1
ATOM 678 N N . SER A 1 84 ? 10.427 -2.123 -34.311 1.00 44.44 84 SER A N 1
ATOM 679 C CA . SER A 1 84 ? 9.268 -2.111 -35.192 1.00 44.44 84 SER A CA 1
ATOM 680 C C . SER A 1 84 ? 8.931 -0.652 -35.461 1.00 44.44 84 SER A C 1
ATOM 682 O O . SER A 1 84 ? 8.759 0.105 -34.508 1.00 44.44 84 SER A O 1
ATOM 684 N N . GLU A 1 85 ? 8.860 -0.287 -36.738 1.00 45.25 85 GLU A N 1
ATOM 685 C CA . GLU A 1 85 ? 8.438 1.017 -37.253 1.00 45.25 85 GLU A CA 1
ATOM 686 C C . GLU A 1 85 ? 7.169 1.498 -36.523 1.00 45.25 85 GLU A C 1
ATOM 688 O O . GLU A 1 85 ? 6.066 1.014 -36.780 1.00 45.25 85 GLU A O 1
ATOM 693 N N . ILE A 1 86 ? 7.322 2.408 -35.559 1.00 47.50 86 ILE A N 1
ATOM 694 C CA . ILE A 1 86 ? 6.208 3.076 -34.880 1.00 47.50 86 ILE A CA 1
ATOM 695 C C . ILE A 1 86 ? 6.372 4.563 -35.168 1.00 47.50 86 ILE A C 1
ATOM 697 O O . ILE A 1 86 ? 7.289 5.211 -34.672 1.00 47.50 86 ILE A O 1
ATOM 701 N N . ASP A 1 87 ? 5.495 5.049 -36.040 1.00 45.28 87 ASP A N 1
ATOM 702 C CA . ASP A 1 87 ? 5.459 6.402 -36.582 1.00 45.28 87 ASP A CA 1
ATOM 703 C C . ASP A 1 87 ? 4.537 7.258 -35.690 1.00 45.28 87 ASP A C 1
ATOM 705 O O . ASP A 1 87 ? 3.311 7.130 -35.738 1.00 45.28 87 ASP A O 1
ATOM 709 N N . GLY A 1 88 ? 5.120 8.061 -34.792 1.00 53.81 88 GLY A N 1
ATOM 710 C CA . GLY A 1 88 ? 4.392 8.973 -33.901 1.00 53.81 88 GLY A CA 1
ATOM 711 C C . GLY A 1 88 ? 5.304 9.718 -32.908 1.00 53.81 88 GLY A C 1
ATOM 712 O O . GLY A 1 88 ? 6.351 9.188 -32.536 1.00 53.81 88 GLY A O 1
ATOM 713 N N . PRO A 1 89 ? 4.949 10.946 -32.474 1.00 61.59 89 PRO A N 1
ATOM 714 C CA . PRO A 1 89 ? 5.743 11.701 -31.504 1.00 61.59 89 PRO A CA 1
ATOM 715 C C . PRO A 1 89 ? 5.642 11.081 -30.100 1.00 61.59 89 PRO A C 1
ATOM 717 O O . PRO A 1 89 ? 4.548 11.000 -29.540 1.00 61.59 89 PRO A O 1
ATOM 720 N N . ARG A 1 90 ? 6.780 10.672 -29.525 1.00 73.69 90 ARG A N 1
ATOM 721 C CA . ARG A 1 90 ? 6.904 10.202 -28.133 1.00 73.69 90 ARG A CA 1
ATOM 722 C C . ARG A 1 90 ? 7.279 11.347 -27.192 1.00 73.69 90 ARG A C 1
ATOM 724 O O . ARG A 1 90 ? 7.821 12.363 -27.624 1.00 73.69 90 ARG A O 1
ATOM 731 N N . ILE A 1 91 ? 6.971 11.189 -25.903 1.00 74.12 91 ILE A N 1
ATOM 732 C CA . ILE A 1 91 ? 7.317 12.168 -24.868 1.00 74.12 91 ILE A CA 1
ATOM 733 C C . ILE A 1 91 ? 8.786 11.954 -24.466 1.00 74.12 91 ILE A C 1
ATOM 735 O O . ILE A 1 91 ? 9.103 10.897 -23.906 1.00 74.12 91 ILE A O 1
ATOM 739 N N . PRO A 1 92 ? 9.677 12.937 -24.699 1.00 69.31 92 PRO A N 1
ATOM 740 C CA . PRO A 1 92 ? 11.044 12.858 -24.211 1.00 69.31 92 PRO A CA 1
ATOM 741 C C . PRO A 1 92 ? 11.051 12.941 -22.683 1.00 69.31 92 PRO A C 1
ATOM 743 O O . PRO A 1 92 ? 10.286 13.696 -22.082 1.00 69.31 92 PRO A O 1
ATOM 746 N N . VAL A 1 93 ? 11.940 12.183 -22.051 1.00 65.50 93 VAL A N 1
ATOM 747 C CA . VAL A 1 93 ? 12.141 12.184 -20.599 1.00 65.50 93 VAL A CA 1
ATOM 748 C C . VAL A 1 93 ? 13.584 12.592 -20.312 1.00 65.50 93 VAL A C 1
ATOM 750 O O . VAL A 1 93 ? 14.488 12.218 -21.056 1.00 65.50 93 VAL A O 1
ATOM 753 N N . GLY A 1 94 ? 13.814 13.375 -19.255 1.00 57.69 94 GLY A N 1
ATOM 754 C CA . GLY A 1 94 ? 15.178 13.660 -18.791 1.00 57.69 94 GLY A CA 1
ATOM 755 C C . GLY A 1 94 ? 15.912 14.820 -19.480 1.00 57.69 94 GLY A C 1
ATOM 756 O O . GLY A 1 94 ? 17.141 14.827 -19.518 1.00 57.69 94 GLY A O 1
ATOM 757 N N . THR A 1 95 ? 15.220 15.850 -19.993 1.00 49.78 95 THR A N 1
ATOM 758 C CA . THR A 1 95 ? 15.922 17.082 -20.410 1.00 49.78 95 THR A CA 1
ATOM 759 C C . THR A 1 95 ? 16.630 17.700 -19.206 1.00 49.78 95 THR A C 1
ATOM 761 O O . THR A 1 95 ? 15.980 18.172 -18.272 1.00 49.78 95 THR A O 1
ATOM 764 N N . SER A 1 96 ? 17.963 17.659 -19.231 1.00 43.44 96 SER A N 1
ATOM 765 C CA . SER A 1 96 ? 18.860 18.014 -18.137 1.00 43.44 96 SER A CA 1
ATOM 766 C C . SER A 1 96 ? 18.652 19.454 -17.661 1.00 43.44 96 SER A C 1
ATOM 768 O O . SER A 1 96 ? 19.276 20.392 -18.155 1.00 43.44 96 SER A O 1
ATOM 770 N N . PHE A 1 97 ? 17.835 19.637 -16.631 1.00 38.00 97 PHE A N 1
ATOM 771 C CA . PHE A 1 97 ? 18.160 20.638 -15.631 1.00 38.00 97 PHE A CA 1
ATOM 772 C C . PHE A 1 97 ? 19.206 19.980 -14.748 1.00 38.00 97 PHE A C 1
ATOM 774 O O . PHE A 1 97 ? 18.907 18.964 -14.126 1.00 38.00 97 PHE A O 1
ATOM 781 N N . ASN A 1 98 ? 20.435 20.510 -14.736 1.00 38.88 98 ASN A N 1
ATOM 782 C CA . ASN A 1 98 ? 21.382 20.201 -13.667 1.00 38.88 98 ASN A CA 1
ATOM 783 C C . ASN A 1 98 ? 20.594 20.351 -12.364 1.00 38.88 98 ASN A C 1
ATOM 785 O O . ASN A 1 98 ? 20.205 21.489 -12.064 1.00 38.88 98 ASN A O 1
ATOM 789 N N . PRO A 1 99 ? 20.314 19.269 -11.613 1.00 41.56 99 PRO A N 1
ATOM 790 C CA . PRO A 1 99 ? 19.812 19.466 -10.279 1.00 41.56 99 PRO A CA 1
ATOM 791 C C . PRO A 1 99 ? 20.928 20.254 -9.606 1.00 41.56 99 PRO A C 1
ATOM 793 O O . PRO A 1 99 ? 22.078 19.810 -9.541 1.00 41.56 99 PRO A O 1
ATOM 796 N N . VAL A 1 100 ? 20.620 21.486 -9.194 1.00 35.53 100 VAL A N 1
ATOM 797 C CA . VAL A 1 100 ? 21.400 22.151 -8.153 1.00 35.53 100 VAL A CA 1
ATOM 798 C C . VAL A 1 100 ? 21.685 21.063 -7.133 1.00 35.53 100 VAL A C 1
ATOM 800 O O . VAL A 1 100 ? 20.747 20.355 -6.776 1.00 35.53 100 VAL A O 1
ATOM 803 N N . ALA A 1 101 ? 22.960 20.884 -6.785 1.00 37.75 101 ALA A N 1
ATOM 804 C CA . ALA A 1 101 ? 23.486 19.874 -5.875 1.00 37.75 101 ALA A CA 1
ATOM 805 C C . ALA A 1 101 ? 22.785 19.929 -4.503 1.00 37.75 101 ALA A C 1
ATOM 807 O O . ALA A 1 101 ? 23.333 20.396 -3.509 1.00 37.75 101 ALA A O 1
ATOM 808 N N . GLY A 1 102 ? 21.530 19.513 -4.483 1.00 39.03 102 GLY A N 1
ATOM 809 C CA . GLY A 1 102 ? 20.676 19.330 -3.342 1.00 39.03 102 GLY A CA 1
ATOM 810 C C . GLY A 1 102 ? 20.647 17.840 -3.094 1.00 39.03 102 GLY A C 1
ATOM 811 O O . GLY A 1 102 ? 20.398 17.056 -4.009 1.00 39.03 102 GLY A O 1
ATOM 812 N N . ASN A 1 103 ? 20.954 17.458 -1.862 1.00 47.06 103 ASN A N 1
ATOM 813 C CA . ASN A 1 103 ? 20.778 16.107 -1.355 1.00 47.06 103 ASN A CA 1
ATOM 814 C C . ASN A 1 103 ? 19.288 15.724 -1.415 1.00 47.06 103 ASN A C 1
ATOM 816 O O . ASN A 1 103 ? 18.582 15.797 -0.411 1.00 47.06 103 ASN A O 1
ATOM 820 N N . TYR A 1 104 ? 18.792 15.345 -2.591 1.00 52.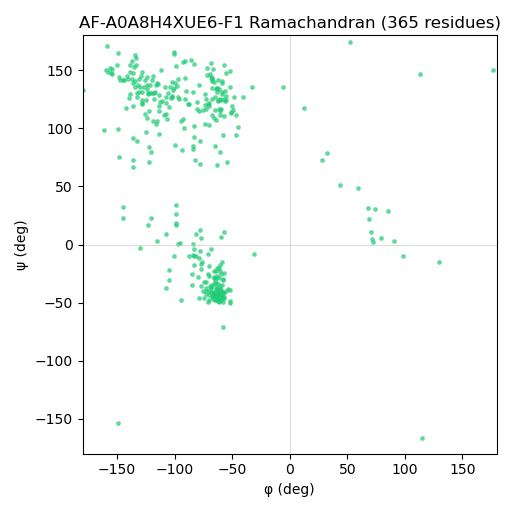41 104 TYR A N 1
ATOM 821 C CA . TYR A 1 104 ? 17.484 14.720 -2.731 1.00 52.41 104 TYR A CA 1
ATOM 822 C C . TYR A 1 104 ? 17.626 13.260 -2.303 1.00 52.41 104 TYR A C 1
ATOM 824 O O . TYR A 1 104 ? 17.968 12.385 -3.092 1.00 52.41 104 TYR A O 1
ATOM 832 N N . HIS A 1 105 ? 17.431 13.024 -1.009 1.00 67.44 105 HIS A N 1
ATOM 833 C CA . HIS A 1 105 ? 17.273 11.688 -0.449 1.00 67.44 105 HIS A CA 1
ATOM 834 C C . HIS A 1 105 ? 15.807 11.283 -0.601 1.00 67.44 105 HIS A C 1
ATOM 836 O O . HIS A 1 105 ? 15.016 11.480 0.319 1.00 67.44 105 HIS A O 1
ATOM 842 N N . ASP A 1 106 ? 15.448 10.800 -1.789 1.00 79.69 106 ASP A N 1
ATOM 843 C CA . ASP A 1 106 ? 14.126 10.233 -2.052 1.00 79.69 106 ASP A CA 1
ATOM 844 C C . ASP A 1 106 ? 14.138 8.728 -1.754 1.00 79.69 106 ASP A C 1
ATOM 846 O O . ASP A 1 106 ? 15.059 8.008 -2.149 1.00 79.69 106 ASP A O 1
ATOM 850 N N . GLU A 1 107 ? 13.135 8.267 -1.020 1.00 87.75 107 GLU A N 1
ATOM 851 C CA . GLU A 1 107 ? 12.956 6.876 -0.605 1.00 87.75 107 GLU A CA 1
ATOM 852 C C . GLU A 1 107 ? 11.482 6.527 -0.817 1.00 87.75 107 GLU A C 1
ATOM 854 O O . GLU A 1 107 ? 10.609 7.341 -0.541 1.00 87.75 107 GLU A O 1
ATOM 859 N N . THR A 1 108 ? 11.169 5.337 -1.316 1.00 92.94 108 THR A N 1
ATOM 860 C CA . THR A 1 108 ? 9.792 4.836 -1.399 1.00 92.94 108 THR A CA 1
ATOM 861 C C . THR A 1 108 ? 9.761 3.387 -0.948 1.00 92.94 108 THR A C 1
ATOM 863 O O . THR A 1 108 ? 10.412 2.525 -1.539 1.00 92.94 108 THR A O 1
ATOM 866 N N . LEU A 1 109 ? 9.006 3.127 0.114 1.00 94.50 109 LEU A N 1
ATOM 867 C CA . LEU A 1 109 ? 8.778 1.810 0.689 1.00 94.50 109 LEU A CA 1
ATOM 868 C C . LEU A 1 109 ? 7.349 1.371 0.372 1.00 94.50 109 LEU A C 1
ATOM 870 O O . LEU A 1 109 ? 6.408 2.017 0.826 1.00 94.50 109 LEU A O 1
ATOM 874 N N . GLU A 1 110 ? 7.180 0.234 -0.301 1.00 97.50 110 GLU A N 1
ATOM 875 C CA . GLU A 1 110 ? 5.881 -0.428 -0.452 1.00 97.50 110 GLU A CA 1
ATOM 876 C C . GLU A 1 110 ? 5.890 -1.798 0.242 1.00 97.50 110 GLU A C 1
ATOM 878 O O . GLU A 1 110 ? 6.845 -2.574 0.147 1.00 97.50 110 GLU A O 1
ATOM 883 N N . ILE A 1 111 ? 4.794 -2.125 0.922 1.00 97.88 111 ILE A N 1
ATOM 884 C CA . ILE A 1 111 ? 4.542 -3.403 1.586 1.00 97.88 111 ILE A CA 1
ATOM 885 C C . ILE A 1 111 ? 3.215 -3.938 1.054 1.00 97.88 111 ILE A C 1
ATOM 887 O O . ILE A 1 111 ? 2.152 -3.379 1.315 1.00 97.88 111 ILE A O 1
ATOM 891 N N . LEU A 1 112 ? 3.270 -5.040 0.309 1.00 97.81 112 LEU A N 1
ATOM 892 C CA . LEU A 1 112 ? 2.108 -5.623 -0.361 1.00 97.81 112 LEU A CA 1
ATOM 893 C C . LEU A 1 112 ? 1.793 -6.981 0.257 1.00 97.81 112 LEU A C 1
ATOM 895 O O . LEU A 1 112 ? 2.584 -7.921 0.171 1.00 97.81 112 LEU A O 1
ATOM 899 N N . MET A 1 113 ? 0.633 -7.079 0.892 1.00 97.50 113 MET A N 1
ATOM 900 C CA . MET A 1 113 ? 0.261 -8.139 1.820 1.00 97.50 113 MET A CA 1
ATOM 901 C C . MET A 1 113 ? -0.912 -8.942 1.269 1.00 97.50 113 MET A C 1
ATOM 903 O O . MET A 1 113 ? -1.877 -8.389 0.752 1.00 97.50 113 MET A O 1
ATOM 907 N N . THR A 1 114 ? -0.844 -10.263 1.394 1.00 95.06 114 THR A N 1
ATOM 908 C CA . THR A 1 114 ? -1.905 -11.185 0.967 1.00 95.06 114 THR A CA 1
ATOM 909 C C . THR A 1 114 ? -2.180 -12.216 2.046 1.00 95.06 114 THR A C 1
ATOM 911 O O . THR A 1 114 ? -1.331 -12.476 2.901 1.00 95.06 114 THR A O 1
ATOM 914 N N . ASP A 1 115 ? -3.358 -12.840 1.978 1.00 94.31 115 ASP A N 1
ATOM 915 C CA . ASP A 1 115 ? -3.771 -13.855 2.951 1.00 94.31 115 ASP A CA 1
ATOM 916 C C . ASP A 1 115 ? -3.795 -13.276 4.374 1.00 94.31 115 ASP A C 1
ATOM 918 O O . ASP A 1 115 ? -3.211 -13.843 5.295 1.00 94.31 115 ASP A O 1
ATOM 922 N N . LEU A 1 116 ? -4.431 -12.108 4.518 1.00 96.38 116 LEU A N 1
ATOM 923 C CA . LEU A 1 116 ? -4.565 -11.390 5.787 1.00 96.38 116 LEU A CA 1
ATOM 924 C C . LEU A 1 116 ? -5.200 -12.285 6.857 1.00 96.38 116 LEU A C 1
ATOM 926 O O . LEU A 1 116 ? -6.048 -13.129 6.542 1.00 96.38 116 LEU A O 1
ATOM 930 N N . ASP A 1 117 ? -4.806 -12.086 8.113 1.00 96.25 117 ASP A N 1
ATOM 931 C CA . ASP A 1 117 ? -5.373 -12.832 9.231 1.00 96.25 117 ASP A CA 1
ATOM 932 C C . ASP A 1 117 ? -6.880 -12.534 9.353 1.00 96.25 117 ASP A C 1
ATOM 934 O O . ASP A 1 117 ? -7.257 -11.363 9.445 1.00 96.25 117 ASP A O 1
ATOM 938 N N . PRO A 1 118 ? -7.763 -13.553 9.334 1.00 95.00 118 PRO A N 1
ATOM 939 C CA . PRO A 1 118 ? -9.204 -13.323 9.324 1.00 95.00 118 PRO A CA 1
ATOM 940 C C . PRO A 1 118 ? -9.732 -12.583 10.552 1.00 95.00 118 PRO A C 1
ATOM 942 O O . PRO A 1 118 ? -10.742 -11.898 10.431 1.00 95.00 118 PRO A O 1
ATOM 945 N N . GLU A 1 119 ? -9.092 -12.714 11.719 1.00 96.00 119 GLU A N 1
ATOM 946 C CA . GLU A 1 119 ? -9.522 -11.998 12.922 1.00 96.00 119 GLU A CA 1
ATOM 947 C C . GLU A 1 119 ? -9.138 -10.525 12.829 1.00 96.00 119 GLU A C 1
ATOM 949 O O . GLU A 1 119 ? -9.989 -9.660 13.030 1.00 96.00 119 GLU A O 1
ATOM 954 N N . ASN A 1 120 ? -7.900 -10.230 12.426 1.00 96.50 120 ASN A N 1
ATOM 955 C CA . ASN A 1 120 ? -7.468 -8.850 12.218 1.00 96.50 120 ASN A CA 1
ATOM 956 C C . ASN A 1 120 ? -8.247 -8.172 11.076 1.00 96.50 120 ASN A C 1
ATOM 958 O O . ASN A 1 120 ? -8.589 -6.996 11.189 1.00 96.50 120 ASN A O 1
ATOM 962 N N . ALA A 1 121 ? -8.571 -8.905 10.005 1.00 96.94 121 ALA A N 1
ATOM 963 C CA . ALA A 1 121 ? -9.291 -8.384 8.844 1.00 96.94 121 ALA A CA 1
ATOM 964 C C . ALA A 1 121 ? -10.736 -7.948 9.156 1.00 96.94 121 ALA A C 1
ATOM 966 O O . ALA A 1 121 ? -11.280 -7.106 8.440 1.00 96.94 121 ALA A O 1
ATOM 967 N N . LYS A 1 122 ? -11.358 -8.469 10.229 1.00 96.94 122 LYS A N 1
ATOM 968 C CA . LYS A 1 122 ? -12.713 -8.063 10.659 1.00 96.94 122 LYS A CA 1
ATOM 969 C C . LYS A 1 122 ? -12.814 -6.571 10.939 1.00 96.94 122 LYS A C 1
ATOM 971 O O . LYS A 1 122 ? -13.871 -6.001 10.699 1.00 96.94 122 LYS A O 1
ATOM 976 N N . GLN A 1 123 ? -11.724 -5.945 11.382 1.00 96.88 123 GLN A N 1
ATOM 977 C CA . GLN A 1 123 ? -11.668 -4.513 11.685 1.00 96.88 123 GLN A CA 1
ATOM 978 C C . GLN A 1 123 ? -12.052 -3.627 10.492 1.00 96.88 123 GLN A C 1
ATOM 980 O O . GLN A 1 123 ? -12.534 -2.518 10.683 1.00 96.88 123 GLN A O 1
ATOM 985 N N . PHE A 1 124 ? -11.906 -4.135 9.267 1.00 97.88 124 PHE A N 1
ATOM 986 C CA . PHE A 1 124 ? -12.184 -3.404 8.029 1.00 97.88 124 PHE A CA 1
ATOM 987 C C . PHE A 1 124 ? -13.567 -3.724 7.432 1.00 97.88 124 PHE A C 1
ATOM 989 O O . PHE A 1 124 ? -13.811 -3.467 6.252 1.00 97.88 124 PHE A O 1
ATOM 996 N N . TYR A 1 125 ? -14.470 -4.309 8.226 1.00 97.75 125 TYR A N 1
ATOM 997 C CA . TYR A 1 125 ? -15.885 -4.482 7.888 1.00 97.75 125 TYR A CA 1
ATOM 998 C C . TYR A 1 125 ? -16.733 -3.443 8.613 1.00 97.75 125 TYR A C 1
ATOM 1000 O O . TYR A 1 125 ? -16.549 -3.220 9.812 1.00 97.75 125 TYR A O 1
ATOM 1008 N N . LEU A 1 126 ? -17.734 -2.901 7.912 1.00 95.56 126 LEU A N 1
ATOM 1009 C CA . LEU A 1 126 ? -18.671 -1.917 8.458 1.00 95.56 126 LEU A CA 1
ATOM 1010 C C . LEU A 1 126 ? -19.294 -2.396 9.774 1.00 95.56 126 LEU A C 1
ATOM 1012 O O . LEU A 1 126 ? -19.230 -1.704 10.782 1.00 95.56 126 LEU A O 1
ATOM 1016 N N . SER A 1 127 ? -19.794 -3.633 9.805 1.00 93.38 127 SER A N 1
ATOM 1017 C CA . SER A 1 127 ? -20.446 -4.201 10.992 1.00 93.38 127 SER A CA 1
ATOM 1018 C C . SER A 1 127 ? -19.551 -4.238 12.234 1.00 93.38 127 SER A C 1
ATOM 1020 O O . SER A 1 127 ? -20.044 -4.095 13.348 1.00 93.38 127 SER A O 1
ATOM 1022 N N . HIS A 1 128 ? -18.247 -4.469 12.060 1.00 94.44 128 HIS A N 1
ATOM 1023 C CA . HIS A 1 128 ? -17.308 -4.500 13.179 1.00 94.44 128 HIS A CA 1
ATOM 1024 C C . HIS A 1 128 ? -16.938 -3.083 13.615 1.00 94.44 128 HIS A C 1
ATOM 1026 O O . HIS A 1 128 ? -16.979 -2.781 14.804 1.00 94.44 128 HIS A O 1
ATOM 1032 N N . ALA A 1 129 ? -16.630 -2.205 12.658 1.00 92.94 129 ALA A N 1
ATOM 1033 C CA . ALA A 1 129 ? -16.277 -0.819 12.937 1.00 92.94 129 ALA A CA 1
ATOM 1034 C C . ALA A 1 129 ? -17.408 -0.066 13.653 1.00 92.94 129 ALA A C 1
ATOM 1036 O O . ALA A 1 129 ? -17.150 0.621 14.638 1.00 92.94 129 ALA A O 1
ATOM 1037 N N . SER A 1 130 ? -18.662 -0.244 13.224 1.00 91.81 130 SER A N 1
ATOM 1038 C CA . SER A 1 130 ? -19.827 0.366 13.877 1.00 91.81 130 SER A CA 1
ATOM 1039 C C . SER A 1 130 ? -20.017 -0.126 15.315 1.00 91.81 130 SER A C 1
ATOM 1041 O O . SER A 1 130 ? -20.365 0.666 16.192 1.00 91.81 130 SER A O 1
ATOM 1043 N N . ALA A 1 131 ? -19.756 -1.411 15.586 1.00 91.44 131 ALA A N 1
ATOM 1044 C CA . ALA A 1 131 ? -19.807 -1.954 16.944 1.00 91.44 131 ALA A CA 1
ATOM 1045 C C . ALA A 1 131 ? -18.722 -1.326 17.834 1.00 91.44 131 ALA A C 1
ATOM 1047 O O . ALA A 1 131 ? -19.028 -0.817 18.908 1.00 91.44 131 ALA A O 1
ATOM 1048 N N . VAL A 1 132 ? -17.478 -1.261 17.342 1.00 91.75 132 VAL A N 1
ATOM 1049 C CA . VAL A 1 132 ? -16.357 -0.628 18.060 1.00 91.75 132 VAL A CA 1
ATOM 1050 C C . VAL A 1 132 ? -16.620 0.860 18.314 1.00 91.75 132 VAL A C 1
ATOM 1052 O O . VAL A 1 132 ? -16.358 1.350 19.412 1.00 91.75 132 VAL A O 1
ATOM 1055 N N . ALA A 1 133 ? -17.166 1.582 17.333 1.00 89.88 133 ALA A N 1
ATOM 1056 C CA . ALA A 1 133 ? -17.526 2.990 17.484 1.00 89.88 133 ALA A CA 1
ATOM 1057 C C . ALA A 1 133 ? -18.611 3.190 18.556 1.00 89.88 133 ALA A C 1
ATOM 1059 O O . ALA A 1 133 ? -18.481 4.076 19.399 1.00 89.88 133 ALA A O 1
ATOM 1060 N N . SER A 1 134 ? -19.637 2.335 18.564 1.00 87.94 134 SER A N 1
ATOM 1061 C CA . SER A 1 134 ? -20.721 2.379 19.556 1.00 87.94 134 SER A CA 1
ATOM 1062 C C . SER A 1 134 ? -20.201 2.124 20.973 1.00 87.94 134 SER A C 1
ATOM 1064 O O . SER A 1 134 ? -20.524 2.871 21.898 1.00 87.94 134 SER A O 1
ATOM 1066 N N . ASP A 1 135 ? -19.338 1.119 21.137 1.00 87.38 135 ASP A N 1
ATOM 1067 C CA . ASP A 1 135 ? -18.707 0.799 22.421 1.00 87.38 135 ASP A CA 1
ATOM 1068 C C . ASP A 1 135 ? -17.816 1.951 22.914 1.00 87.38 135 ASP A C 1
ATOM 1070 O O . ASP A 1 135 ? -17.851 2.304 24.098 1.00 87.38 135 ASP A O 1
ATOM 1074 N N . LYS A 1 136 ? -17.053 2.579 22.005 1.00 85.00 136 LYS A N 1
ATOM 1075 C CA . LYS A 1 136 ? -16.211 3.746 22.308 1.00 85.00 136 LYS A CA 1
ATOM 1076 C C . LYS A 1 136 ? -17.057 4.928 22.789 1.00 85.00 136 LYS A C 1
ATOM 1078 O O . LYS A 1 136 ? -16.778 5.472 23.857 1.00 85.00 136 LYS A O 1
ATOM 1083 N N . MET A 1 137 ? -18.128 5.269 22.069 1.00 82.56 137 MET A N 1
ATOM 1084 C CA . MET A 1 137 ? -19.040 6.354 22.456 1.00 82.56 137 MET A CA 1
ATOM 1085 C C . MET A 1 137 ? -19.708 6.092 23.813 1.00 82.56 137 MET A C 1
ATOM 1087 O O . MET A 1 137 ? -19.796 6.993 24.650 1.00 82.56 137 MET A O 1
ATOM 1091 N N . ALA A 1 138 ? -20.140 4.855 24.076 1.00 82.62 138 ALA A N 1
ATOM 1092 C CA . ALA A 1 138 ? -20.731 4.483 25.360 1.00 82.62 138 ALA A CA 1
ATOM 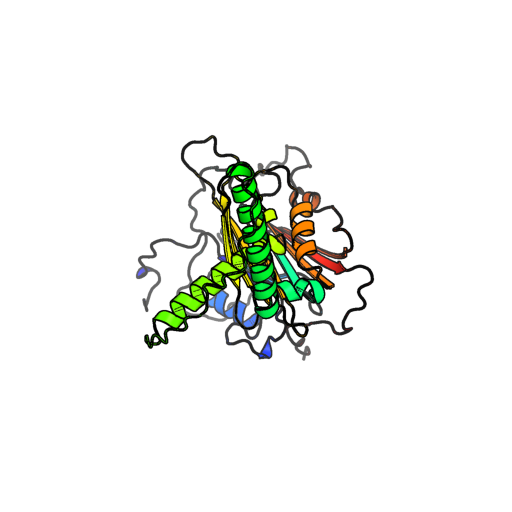1093 C C . ALA A 1 138 ? -19.729 4.608 26.525 1.00 82.62 138 ALA A C 1
ATOM 1095 O O . ALA A 1 138 ? -20.090 5.055 27.619 1.00 82.62 138 ALA A O 1
ATOM 1096 N N . ALA A 1 139 ? -18.463 4.239 26.301 1.00 84.69 139 ALA A N 1
ATOM 1097 C CA . ALA A 1 139 ? -17.400 4.381 27.291 1.00 84.69 139 ALA A CA 1
ATOM 1098 C C . ALA A 1 139 ? -17.077 5.856 27.589 1.00 84.69 139 ALA A C 1
ATOM 1100 O O . ALA A 1 139 ? -16.988 6.235 28.759 1.00 84.69 139 ALA A O 1
ATOM 1101 N N . GLU A 1 140 ? -16.965 6.692 26.554 1.00 84.25 140 GLU A N 1
ATOM 1102 C CA . GLU A 1 140 ? -16.719 8.134 26.684 1.00 84.25 140 GLU A CA 1
ATOM 1103 C C . GLU A 1 140 ? -17.862 8.839 27.427 1.00 84.25 140 GLU A C 1
ATOM 1105 O O . GLU A 1 140 ? -17.615 9.600 28.364 1.00 84.25 140 GLU A O 1
ATOM 1110 N N . ALA A 1 141 ? -19.119 8.518 27.103 1.00 79.31 141 ALA A N 1
ATOM 1111 C CA . ALA A 1 141 ? -20.286 9.059 27.800 1.00 79.31 141 ALA A CA 1
ATOM 1112 C C . ALA A 1 141 ? -20.298 8.690 29.295 1.00 79.31 141 ALA A C 1
ATOM 1114 O O . ALA A 1 141 ? -20.650 9.508 30.152 1.00 79.31 141 ALA A O 1
ATOM 1115 N N . LYS A 1 142 ? -19.884 7.462 29.633 1.00 84.25 142 LYS A N 1
ATOM 1116 C CA . LYS A 1 142 ? -19.785 7.005 31.024 1.00 84.25 142 LYS A CA 1
ATOM 1117 C C . LYS A 1 142 ? -18.696 7.750 31.796 1.00 84.25 142 LYS A C 1
ATOM 1119 O O . LYS A 1 142 ? -18.933 8.117 32.950 1.00 84.25 142 LYS A O 1
ATOM 1124 N N . GLU A 1 143 ? -17.533 7.977 31.188 1.00 87.56 143 GLU A N 1
ATOM 1125 C CA . GLU A 1 143 ? -16.451 8.718 31.844 1.00 87.56 143 GLU A CA 1
ATOM 1126 C C . GLU A 1 143 ? -16.810 10.200 31.996 1.00 87.56 143 GLU A C 1
ATOM 1128 O O . GLU A 1 143 ? -16.706 10.725 33.102 1.00 87.56 143 GLU A O 1
ATOM 1133 N N . ALA A 1 144 ? -17.375 10.835 30.965 1.00 84.00 144 ALA A N 1
ATOM 1134 C CA . ALA A 1 144 ? -17.857 12.215 31.042 1.00 84.00 144 ALA A CA 1
ATOM 1135 C C . ALA A 1 144 ? -18.910 12.400 32.151 1.00 84.00 144 ALA A C 1
ATOM 1137 O O . ALA A 1 144 ? -18.867 13.368 32.914 1.00 84.00 144 ALA A O 1
ATOM 1138 N N . ARG A 1 145 ? -19.831 11.436 32.313 1.00 82.12 145 ARG A N 1
ATOM 1139 C CA . ARG A 1 145 ? -20.806 11.442 33.417 1.00 82.12 145 ARG A CA 1
ATOM 1140 C C . ARG A 1 145 ? -20.122 11.338 34.780 1.00 82.12 145 ARG A C 1
ATOM 1142 O O . ARG A 1 145 ? -20.513 12.035 35.714 1.00 82.12 145 ARG A O 1
ATOM 1149 N N . LYS A 1 146 ? -19.113 10.477 34.916 1.00 84.88 146 LYS A N 1
ATOM 1150 C CA . LYS A 1 146 ? -18.351 10.311 36.161 1.00 84.88 146 LYS A CA 1
ATOM 1151 C C . LYS A 1 146 ? -17.544 11.566 36.503 1.00 84.88 146 LYS A C 1
ATOM 1153 O O . LYS A 1 146 ? -17.532 11.972 37.663 1.00 84.88 146 LYS A O 1
ATOM 1158 N N . GLU A 1 147 ? -16.926 12.207 35.518 1.00 87.06 147 GLU A N 1
ATOM 1159 C CA . GLU A 1 147 ? -16.238 13.489 35.692 1.00 87.06 147 GLU A CA 1
ATOM 1160 C C . GLU A 1 147 ? -17.204 14.605 36.102 1.00 87.06 147 GLU A C 1
ATOM 1162 O O . GLU A 1 147 ? -16.920 15.331 37.056 1.00 87.06 147 GLU A O 1
ATOM 1167 N N . ALA A 1 148 ? -18.378 14.692 35.469 1.00 81.19 148 ALA A N 1
ATOM 1168 C CA . ALA A 1 148 ? -19.412 15.656 35.842 1.00 81.19 148 ALA A CA 1
ATOM 1169 C C . ALA A 1 148 ? -19.889 15.448 37.290 1.00 81.19 148 ALA A C 1
ATOM 1171 O O . ALA A 1 148 ? -19.963 16.408 38.057 1.00 81.19 148 ALA A O 1
ATOM 1172 N N . ILE A 1 149 ? -20.137 14.197 37.699 1.00 81.88 149 ILE A N 1
ATOM 1173 C CA . ILE A 1 149 ? -20.512 13.849 39.081 1.00 81.88 149 ILE A CA 1
ATOM 1174 C C . ILE A 1 149 ? -19.409 14.250 40.073 1.00 81.88 149 ILE A C 1
ATOM 1176 O O . ILE A 1 149 ? -19.705 14.817 41.126 1.00 81.88 149 ILE A O 1
ATOM 1180 N N . ASN A 1 150 ? -18.141 14.000 39.735 1.00 79.38 150 ASN A N 1
ATOM 1181 C CA . ASN A 1 150 ? -17.003 14.374 40.578 1.00 79.38 150 ASN A CA 1
ATOM 1182 C C . ASN A 1 150 ? -16.817 15.900 40.665 1.00 79.38 150 ASN A C 1
ATOM 1184 O O . ASN A 1 150 ? -16.444 16.411 41.720 1.00 79.38 150 ASN A O 1
ATOM 1188 N N . SER A 1 151 ? -17.097 16.632 39.584 1.00 79.69 151 SER A N 1
ATOM 1189 C CA . SER A 1 151 ? -17.013 18.097 39.531 1.00 79.69 151 SER A CA 1
ATOM 1190 C C . SER A 1 151 ? -18.149 18.786 40.306 1.00 79.69 151 SER A C 1
ATOM 1192 O O . SER A 1 151 ? -17.931 19.827 40.922 1.00 79.69 151 SER A O 1
ATOM 1194 N N . LEU A 1 152 ? -19.340 18.175 40.353 1.00 73.69 152 LEU A N 1
ATOM 1195 C CA . LEU A 1 152 ? -20.540 18.704 41.024 1.00 73.69 152 LEU A CA 1
ATOM 1196 C C . LEU A 1 152 ? -20.593 18.463 42.548 1.00 73.69 152 LEU A C 1
ATOM 1198 O O . LEU A 1 152 ? -21.605 18.754 43.183 1.00 73.69 152 LEU A O 1
ATOM 1202 N N . GLY A 1 153 ? -19.511 17.981 43.168 1.00 57.47 153 GLY A N 1
ATOM 1203 C CA . GLY A 1 153 ? -19.352 18.041 44.625 1.00 57.47 153 GLY A CA 1
ATOM 1204 C C . GLY A 1 153 ? -20.313 17.167 45.443 1.00 57.47 153 GLY A C 1
ATOM 1205 O O . GLY A 1 153 ? -20.642 17.526 46.571 1.00 57.47 153 GLY A O 1
ATOM 1206 N N . GLY A 1 154 ? -20.740 16.013 44.923 1.00 59.12 154 GLY A N 1
ATOM 1207 C CA . GLY A 1 154 ? -21.323 14.958 45.761 1.00 59.12 154 GLY A CA 1
ATOM 1208 C C . GLY A 1 154 ? -22.742 15.197 46.293 1.00 59.12 154 GLY A C 1
ATOM 1209 O O . GLY A 1 154 ? -23.079 14.648 47.339 1.00 59.12 154 GLY A O 1
ATOM 1210 N N . LEU A 1 155 ? -23.608 15.928 45.583 1.00 54.97 155 LEU A N 1
ATOM 1211 C CA . LEU A 1 155 ? -25.060 15.767 45.764 1.00 54.97 155 LEU A CA 1
ATOM 1212 C C . LEU A 1 155 ? -25.546 14.563 44.949 1.00 54.97 155 LEU A C 1
ATOM 1214 O O . LEU A 1 155 ? -26.175 14.699 43.904 1.00 54.97 155 LEU A O 1
ATOM 1218 N N . ALA A 1 156 ? -25.202 13.367 45.422 1.00 49.09 156 ALA A N 1
ATOM 1219 C CA . ALA A 1 156 ? -25.834 12.144 44.960 1.00 49.09 156 ALA A CA 1
ATOM 1220 C C . ALA A 1 156 ? -27.139 11.962 45.738 1.00 49.09 156 ALA A C 1
ATOM 1222 O O . ALA A 1 156 ? -27.138 11.381 46.820 1.00 49.09 156 ALA A O 1
ATOM 1223 N N . ASP A 1 157 ? -28.236 12.464 45.176 1.00 46.69 157 ASP A N 1
ATOM 1224 C CA . ASP A 1 157 ? -29.539 11.859 45.419 1.00 46.69 157 ASP A CA 1
ATOM 1225 C C . ASP A 1 157 ? -30.139 11.432 44.078 1.00 46.69 157 ASP A C 1
ATOM 1227 O O . ASP A 1 157 ? -29.973 12.089 43.049 1.00 46.69 157 ASP A O 1
ATOM 1231 N N . THR A 1 158 ? -30.716 10.241 44.097 1.00 52.06 158 THR A N 1
ATOM 1232 C CA . THR A 1 158 ? -31.120 9.414 42.959 1.00 52.06 158 THR A CA 1
ATOM 1233 C C . THR A 1 158 ? -31.971 10.178 41.941 1.00 52.06 158 THR A C 1
ATOM 1235 O O . THR A 1 158 ? -33.110 10.534 42.234 1.00 52.06 158 THR A O 1
ATOM 1238 N N . VAL A 1 159 ? -31.455 10.377 40.726 1.00 44.94 159 VAL A N 1
ATOM 1239 C CA . VAL A 1 159 ? -32.283 10.717 39.560 1.00 44.94 159 VAL A CA 1
ATOM 1240 C C . VAL A 1 159 ? -32.358 9.496 38.660 1.00 44.94 159 VAL A C 1
ATOM 1242 O O . VAL A 1 159 ? -31.363 9.095 38.050 1.00 44.94 159 VAL A O 1
ATOM 1245 N N . ASP A 1 160 ? -33.545 8.894 38.676 1.00 43.81 160 ASP A N 1
ATOM 1246 C CA . ASP A 1 160 ? -33.979 7.808 37.808 1.00 43.81 160 ASP A CA 1
ATOM 1247 C C . ASP A 1 160 ? -33.758 8.140 36.328 1.00 43.81 160 ASP A C 1
ATOM 1249 O O . ASP A 1 160 ? -33.806 9.297 35.900 1.00 43.81 160 ASP A O 1
ATOM 1253 N N . GLU A 1 161 ? -33.506 7.081 35.561 1.00 53.94 161 GLU A N 1
ATOM 1254 C CA . GLU A 1 161 ? -33.370 7.085 34.109 1.00 53.94 161 GLU A CA 1
ATOM 1255 C C . GLU A 1 161 ? -34.550 7.802 33.440 1.00 53.94 161 GLU A C 1
ATOM 1257 O O . GLU A 1 161 ? -35.697 7.365 33.525 1.00 53.94 161 GLU A O 1
ATOM 1262 N N . VAL A 1 162 ? -34.252 8.881 32.716 1.00 40.03 162 VAL A N 1
ATOM 1263 C CA . VAL A 1 162 ? -35.146 9.415 31.689 1.00 40.03 162 VAL A CA 1
ATOM 1264 C C . VAL A 1 162 ? -34.421 9.257 30.361 1.00 40.03 162 VAL A C 1
ATOM 1266 O O . VAL A 1 162 ? -33.443 9.951 30.086 1.00 40.03 162 VAL A O 1
ATOM 1269 N N . ASP A 1 163 ? -34.877 8.292 29.568 1.00 46.12 163 ASP A N 1
ATOM 1270 C CA . ASP A 1 163 ? -34.457 8.097 28.185 1.00 46.12 163 ASP A CA 1
ATOM 1271 C C . ASP A 1 163 ? -35.101 9.191 27.314 1.00 46.12 163 ASP A C 1
ATOM 1273 O O . ASP A 1 163 ? -36.306 9.181 27.057 1.00 46.12 163 ASP A O 1
ATOM 1277 N N . VAL A 1 164 ? -34.300 10.188 26.926 1.00 46.16 164 VAL A N 1
ATOM 1278 C CA . VAL A 1 164 ? -34.707 11.350 26.109 1.00 46.16 164 VAL A CA 1
ATOM 1279 C C . VAL A 1 164 ? -34.328 11.129 24.635 1.00 46.16 164 VAL A C 1
ATOM 1281 O O . VAL A 1 164 ? -33.974 12.068 23.934 1.00 46.16 164 VAL A O 1
ATOM 1284 N N . PHE A 1 165 ? -34.379 9.891 24.133 1.00 38.69 165 PHE A N 1
ATOM 1285 C CA . PHE A 1 165 ? -34.201 9.609 22.697 1.00 38.69 165 PHE A CA 1
ATOM 1286 C C . PHE A 1 165 ? -35.407 8.921 22.046 1.00 38.69 165 PHE A C 1
ATOM 1288 O O . PHE A 1 165 ? -35.304 8.320 20.980 1.00 38.69 165 PHE A O 1
ATOM 1295 N N . GLY A 1 166 ? -36.592 9.075 22.636 1.00 44.62 166 GLY A N 1
ATOM 1296 C CA . GLY A 1 166 ? -37.857 8.764 21.979 1.00 44.62 166 GLY A CA 1
ATOM 1297 C C . GLY A 1 166 ? -38.455 9.994 21.307 1.00 44.62 166 GLY A C 1
ATOM 1298 O O . GLY A 1 166 ? -39.330 10.614 21.895 1.00 44.62 166 GLY A O 1
ATOM 1299 N N . ASN A 1 167 ? -37.997 10.348 20.104 1.00 34.78 167 ASN A N 1
ATOM 1300 C CA . ASN A 1 167 ? -38.822 11.036 19.105 1.00 34.78 167 ASN A CA 1
ATOM 1301 C C . ASN A 1 167 ? -38.184 10.876 17.722 1.00 34.78 167 ASN A C 1
ATOM 1303 O O . ASN A 1 167 ? -37.244 11.578 17.361 1.00 34.78 167 ASN A O 1
ATOM 1307 N N . GLY A 1 168 ? -38.711 9.912 16.965 1.00 46.59 168 GLY A N 1
ATOM 1308 C CA . GLY A 1 168 ? -38.519 9.858 15.527 1.00 46.59 168 GLY A CA 1
ATOM 1309 C C . GLY A 1 168 ? -39.352 10.956 14.880 1.00 46.59 168 GLY A C 1
ATOM 1310 O O . GLY A 1 168 ? -40.578 10.934 14.972 1.00 46.59 168 GLY A O 1
ATOM 1311 N N . GLU A 1 169 ? -38.682 11.899 14.230 1.00 36.72 169 GLU A N 1
ATOM 1312 C CA . GLU A 1 169 ? -39.297 12.731 13.204 1.00 36.72 169 GLU A CA 1
ATOM 1313 C C . GLU A 1 169 ? -38.751 12.267 11.853 1.00 36.72 169 GLU A C 1
ATOM 1315 O O . GLU A 1 169 ? -37.556 12.361 11.572 1.00 36.72 169 GLU A O 1
ATOM 1320 N N . GLU A 1 170 ? -39.646 11.689 11.049 1.00 48.31 170 GLU A N 1
ATOM 1321 C CA . GLU A 1 170 ? -39.437 11.441 9.626 1.00 48.31 170 GLU A CA 1
ATOM 1322 C C . GLU A 1 170 ? -39.210 12.787 8.930 1.00 48.31 170 GLU A C 1
ATOM 1324 O O . GLU A 1 170 ? -40.114 13.624 8.869 1.00 48.31 170 GLU A O 1
ATOM 1329 N N . LEU A 1 171 ? -38.008 12.994 8.395 1.00 37.84 171 LEU A N 1
ATOM 1330 C CA . LEU A 1 171 ? -37.722 14.082 7.468 1.00 37.84 171 LEU A CA 1
ATOM 1331 C C . LEU A 1 171 ? -37.330 13.487 6.119 1.00 37.84 171 LEU A C 1
ATOM 1333 O O . LEU A 1 171 ? -36.233 12.973 5.922 1.00 37.84 171 LEU A O 1
ATOM 1337 N N . ASP A 1 172 ? -38.297 13.561 5.212 1.00 45.16 172 ASP A N 1
ATOM 1338 C CA . ASP A 1 172 ? -38.158 13.346 3.778 1.00 45.16 172 ASP A CA 1
ATOM 1339 C C . ASP A 1 172 ? -37.259 14.465 3.217 1.00 45.16 172 ASP A C 1
ATOM 1341 O O . ASP A 1 172 ? -37.647 15.636 3.189 1.00 45.16 172 ASP A O 1
ATOM 1345 N N . SER A 1 173 ? -36.029 14.122 2.830 1.00 41.66 173 SER A N 1
ATOM 1346 C CA . SER A 1 173 ? -35.082 15.034 2.180 1.00 41.66 173 SER A CA 1
ATOM 1347 C C . SER A 1 173 ? -34.180 14.254 1.222 1.00 41.66 173 SER A C 1
ATOM 1349 O O . SER A 1 173 ? -33.236 13.572 1.611 1.00 41.66 173 SER A O 1
ATOM 1351 N N . ASP A 1 174 ? -34.578 14.338 -0.044 1.00 39.28 174 ASP A N 1
ATOM 1352 C CA . ASP A 1 174 ? -33.920 14.003 -1.304 1.00 39.28 174 ASP A CA 1
ATOM 1353 C C . ASP A 1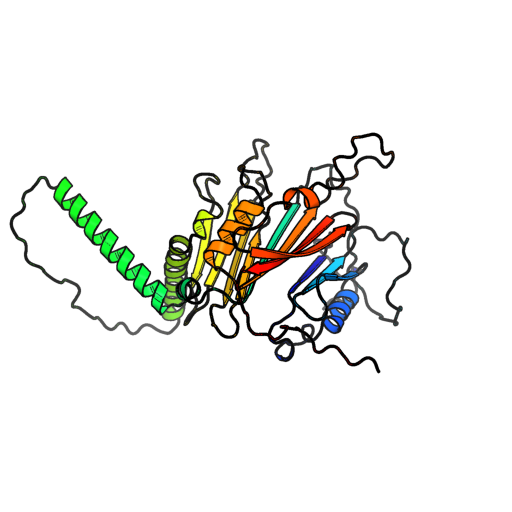 174 ? -32.438 13.563 -1.291 1.00 39.28 174 ASP A C 1
ATOM 1355 O O . ASP A 1 174 ? -31.551 14.204 -0.735 1.00 39.28 174 ASP A O 1
ATOM 1359 N N . MET A 1 175 ? -32.193 12.506 -2.076 1.00 48.00 175 MET A N 1
ATOM 1360 C CA . MET A 1 175 ? -30.968 11.761 -2.445 1.00 48.00 175 MET A CA 1
ATOM 1361 C C . MET A 1 175 ? -29.599 12.485 -2.518 1.00 48.00 175 MET A C 1
ATOM 1363 O O . MET A 1 175 ? -28.590 11.801 -2.664 1.00 48.00 175 MET A O 1
ATOM 1367 N N . LEU A 1 176 ? -29.515 13.812 -2.411 1.00 42.47 176 LEU A N 1
ATOM 1368 C CA . LEU A 1 176 ? -28.262 14.571 -2.280 1.00 42.47 176 LEU A CA 1
ATOM 1369 C C . LEU A 1 176 ? -27.691 14.557 -0.844 1.00 42.47 176 LEU A C 1
ATOM 1371 O O . LEU A 1 176 ? -26.473 14.593 -0.689 1.00 42.47 176 LEU A O 1
ATOM 1375 N N . ASP A 1 177 ? -28.539 14.423 0.182 1.00 49.31 177 ASP A N 1
ATOM 1376 C CA . ASP A 1 177 ? -28.132 14.377 1.602 1.00 49.31 177 ASP A CA 1
ATOM 1377 C C . ASP A 1 177 ? -27.535 13.008 1.989 1.00 49.31 177 ASP A C 1
ATOM 1379 O O . ASP A 1 177 ? -26.537 12.895 2.697 1.00 49.31 177 ASP A O 1
ATOM 1383 N N . THR A 1 178 ? -28.072 11.930 1.406 1.00 46.53 178 THR A N 1
ATOM 1384 C CA . THR A 1 178 ? -27.613 10.560 1.695 1.00 46.53 178 THR A CA 1
ATOM 1385 C C . THR A 1 178 ? -26.143 10.332 1.342 1.00 46.53 178 THR A C 1
ATOM 1387 O O . THR A 1 178 ? -25.443 9.634 2.067 1.00 46.53 178 THR A O 1
ATOM 1390 N N . THR A 1 179 ? -25.637 10.938 0.264 1.00 49.81 179 THR A N 1
ATOM 1391 C CA . THR A 1 179 ? -24.229 10.808 -0.129 1.00 49.81 179 THR A CA 1
ATOM 1392 C C . THR A 1 179 ? -23.293 11.585 0.787 1.00 49.81 179 THR A C 1
ATOM 1394 O O . THR A 1 179 ? -22.250 11.050 1.150 1.00 49.81 179 THR A O 1
ATOM 1397 N N . GLU A 1 180 ? -23.653 12.798 1.215 1.00 54.28 180 GLU A N 1
ATOM 1398 C CA . GLU A 1 180 ? -22.831 13.569 2.159 1.00 54.28 180 GLU A CA 1
ATOM 1399 C C . GLU A 1 180 ? -22.825 12.914 3.549 1.00 54.28 180 GLU A C 1
ATOM 1401 O O . GLU A 1 180 ? -21.757 12.750 4.152 1.00 54.28 180 GLU A O 1
ATOM 1406 N N . ALA A 1 181 ? -23.979 12.419 4.006 1.00 56.88 181 ALA A N 1
ATOM 1407 C CA . ALA A 1 181 ? -24.099 11.639 5.235 1.00 56.88 181 ALA A CA 1
ATOM 1408 C C . ALA A 1 181 ? -23.249 10.355 5.189 1.00 56.88 181 ALA A C 1
ATOM 1410 O O . ALA A 1 181 ? -22.453 10.121 6.098 1.00 56.88 181 ALA A O 1
ATOM 1411 N N . LEU A 1 182 ? -23.322 9.578 4.098 1.00 59.53 182 LEU A N 1
ATOM 1412 C CA . LEU A 1 182 ? -22.509 8.366 3.903 1.00 59.53 182 LEU A CA 1
ATOM 1413 C C . LEU A 1 182 ? -21.008 8.672 3.782 1.00 59.53 182 LEU A C 1
ATOM 1415 O O . LEU A 1 182 ? -20.177 7.880 4.229 1.00 59.53 182 LEU A O 1
ATOM 1419 N N . THR A 1 183 ? -20.626 9.807 3.184 1.00 64.88 183 THR A N 1
ATOM 1420 C CA . THR A 1 183 ? -19.210 10.213 3.141 1.00 64.88 183 THR A CA 1
ATOM 1421 C C . THR A 1 183 ? -18.696 10.575 4.531 1.00 64.88 183 THR A C 1
ATOM 1423 O O . THR A 1 183 ? -17.636 10.098 4.932 1.00 64.88 183 THR A O 1
ATOM 1426 N N . THR A 1 184 ? -19.473 11.329 5.308 1.00 78.88 184 THR A N 1
ATOM 1427 C CA . THR A 1 184 ? -19.108 11.726 6.673 1.00 78.88 184 THR A CA 1
ATOM 1428 C C . THR A 1 184 ? -19.046 10.516 7.606 1.00 78.88 184 THR A C 1
ATOM 1430 O O . THR A 1 184 ? -18.104 10.383 8.386 1.00 78.88 184 THR A O 1
ATOM 1433 N N . GLU A 1 185 ? -20.002 9.593 7.484 1.00 86.56 185 GLU A N 1
ATOM 1434 C CA . GLU A 1 185 ? -20.024 8.339 8.239 1.00 86.56 185 GLU A CA 1
ATOM 1435 C C . GLU A 1 185 ? -18.811 7.459 7.905 1.00 86.56 185 GLU A C 1
ATOM 1437 O O . GLU A 1 185 ? -18.137 6.962 8.811 1.00 86.56 185 GLU A O 1
ATOM 1442 N N . GLY A 1 186 ? -18.471 7.328 6.617 1.00 92.94 186 GLY A N 1
ATOM 1443 C CA . GLY A 1 186 ? -17.297 6.581 6.168 1.00 92.94 186 GLY A CA 1
ATOM 1444 C C . GLY A 1 186 ? -15.985 7.134 6.732 1.00 92.94 186 GLY A C 1
ATOM 1445 O O . GLY A 1 186 ? -15.141 6.351 7.174 1.00 92.94 186 GLY A O 1
ATOM 1446 N N . HIS A 1 187 ? -15.826 8.462 6.792 1.00 95.50 187 HIS A N 1
ATOM 1447 C CA . HIS A 1 187 ? -14.654 9.100 7.408 1.00 95.50 187 HIS A CA 1
ATOM 1448 C C . HIS A 1 187 ? -14.626 8.956 8.939 1.00 95.50 187 HIS A C 1
ATOM 1450 O O . HIS A 1 187 ? -13.574 8.690 9.529 1.00 95.50 187 HIS A O 1
ATOM 1456 N N . ALA A 1 188 ? -15.777 9.088 9.606 1.00 93.38 188 ALA A N 1
ATOM 1457 C CA . ALA A 1 188 ? -15.876 8.918 11.054 1.00 93.38 188 ALA A CA 1
ATOM 1458 C C . ALA A 1 188 ? -15.502 7.487 11.473 1.00 93.38 188 ALA A C 1
ATOM 1460 O O . ALA A 1 188 ? -14.648 7.284 12.340 1.00 93.38 188 ALA A O 1
ATOM 1461 N N . LEU A 1 189 ? -16.074 6.485 10.802 1.00 95.50 189 LEU A N 1
ATOM 1462 C CA . LEU A 1 189 ? -15.747 5.081 11.044 1.00 95.50 189 LEU A CA 1
ATOM 1463 C C . LEU A 1 189 ? -14.321 4.743 10.602 1.00 95.50 189 LEU A C 1
ATOM 1465 O O . LEU A 1 189 ? -13.628 4.006 11.299 1.00 95.50 189 LEU A O 1
ATOM 1469 N N . GLY A 1 190 ? -13.850 5.314 9.491 1.00 96.81 190 GLY A N 1
ATOM 1470 C CA . GLY A 1 190 ? -12.465 5.186 9.047 1.00 96.81 190 GLY A CA 1
ATOM 1471 C C . GLY A 1 190 ? -11.475 5.672 10.107 1.00 96.81 190 GLY A C 1
ATOM 1472 O O . GLY A 1 190 ? -10.489 4.992 10.390 1.00 96.81 190 GLY A O 1
ATOM 1473 N N . THR A 1 191 ? -11.772 6.787 10.773 1.00 95.75 191 THR A N 1
ATOM 1474 C CA . THR A 1 191 ? -10.961 7.303 11.888 1.00 95.75 191 THR A CA 1
ATOM 1475 C C . THR A 1 191 ? -10.926 6.314 13.055 1.00 95.75 191 THR A C 1
ATOM 1477 O O . THR A 1 191 ? -9.845 5.966 13.531 1.00 95.75 191 THR A O 1
ATOM 1480 N N . VAL A 1 192 ? -12.082 5.775 13.461 1.00 95.00 192 VAL A N 1
ATOM 1481 C CA . VAL A 1 192 ? -12.168 4.753 14.524 1.00 95.00 192 VAL A CA 1
ATOM 1482 C C . VAL A 1 192 ? -11.355 3.504 14.169 1.00 95.00 192 VAL A C 1
ATOM 1484 O O . VAL A 1 192 ? -10.627 2.975 15.013 1.00 95.00 192 VAL A O 1
ATOM 1487 N N . VAL A 1 193 ? -11.435 3.033 12.923 1.00 96.81 193 VAL A N 1
ATOM 1488 C CA . VAL A 1 193 ? -10.667 1.871 12.452 1.00 96.81 193 VAL A CA 1
ATOM 1489 C C . VAL A 1 193 ? -9.172 2.177 12.437 1.00 96.81 193 VAL A C 1
ATOM 1491 O O . VAL A 1 193 ? -8.392 1.374 12.939 1.00 96.81 193 VAL A O 1
ATOM 1494 N N . SER A 1 194 ? -8.761 3.347 11.942 1.00 96.94 194 SER A N 1
ATOM 1495 C CA . SER A 1 194 ? -7.355 3.775 11.902 1.00 96.94 194 SER A CA 1
ATOM 1496 C C . SER A 1 194 ? -6.721 3.825 13.298 1.00 96.94 194 SER A C 1
ATOM 1498 O O . SER A 1 194 ? -5.588 3.379 13.488 1.00 96.94 194 SER A O 1
ATOM 1500 N N . GLU A 1 195 ? -7.465 4.314 14.292 1.00 94.75 195 GLU A N 1
ATOM 1501 C CA . GLU A 1 195 ? -7.029 4.350 15.689 1.00 94.75 195 GLU A CA 1
ATOM 1502 C C . GLU A 1 195 ? -6.981 2.958 16.324 1.00 94.75 195 GLU A C 1
ATOM 1504 O O . GLU A 1 195 ? -5.975 2.587 16.926 1.00 94.75 195 GLU A O 1
ATOM 1509 N N . SER A 1 196 ? -8.056 2.179 16.185 1.00 94.06 196 SER A N 1
ATOM 1510 C CA . SER A 1 196 ? -8.188 0.872 16.842 1.00 94.06 196 SER A CA 1
ATOM 1511 C C . SER A 1 196 ? -7.236 -0.183 16.281 1.00 94.06 196 SER A C 1
ATOM 1513 O O . SER A 1 196 ? -6.698 -0.978 17.054 1.00 94.06 196 SER A O 1
ATOM 1515 N N . CYS A 1 197 ? -6.970 -0.167 14.970 1.00 95.81 197 CYS A N 1
ATOM 1516 C CA . CYS A 1 197 ? -6.045 -1.117 14.355 1.00 95.81 197 CYS A CA 1
ATOM 1517 C C . CYS A 1 197 ? -4.568 -0.726 14.519 1.00 95.81 197 CYS A C 1
ATOM 1519 O O . CYS A 1 197 ? -3.697 -1.539 14.220 1.00 95.81 197 CYS A O 1
ATOM 1521 N N . GLY A 1 198 ? -4.273 0.486 15.007 1.00 96.25 198 GLY A N 1
ATOM 1522 C CA . GLY A 1 198 ? -2.910 0.977 15.237 1.00 96.25 198 GLY A CA 1
ATOM 1523 C C . GLY A 1 198 ? -2.277 1.720 14.056 1.00 96.25 198 GLY A C 1
ATOM 1524 O O . GLY A 1 198 ? -1.135 2.171 14.166 1.00 96.25 198 GLY A O 1
ATOM 1525 N N . LEU A 1 199 ? -3.004 1.919 12.950 1.00 96.31 199 LEU A N 1
ATOM 1526 C CA . LEU A 1 199 ? -2.496 2.636 11.775 1.00 96.31 199 LEU A CA 1
ATOM 1527 C C . LEU A 1 199 ? -2.095 4.082 12.102 1.00 96.31 199 LEU A C 1
ATOM 1529 O O . LEU A 1 199 ? -1.035 4.542 11.674 1.00 96.31 199 LEU A O 1
ATOM 1533 N N . SER A 1 200 ? -2.882 4.778 12.927 1.00 94.62 200 SER A N 1
ATOM 1534 C CA . SER A 1 200 ? -2.574 6.144 13.381 1.00 94.62 200 SER A CA 1
ATOM 1535 C C . SER A 1 200 ? -1.258 6.251 14.168 1.00 94.62 200 SER A C 1
ATOM 1537 O O . SER A 1 200 ? -0.690 7.333 14.303 1.00 94.62 200 SER A O 1
ATOM 1539 N N . SER A 1 201 ? -0.738 5.124 14.664 1.00 94.62 201 SER A N 1
ATOM 1540 C CA . SER A 1 201 ? 0.500 5.051 15.442 1.00 94.62 201 SER A CA 1
ATOM 1541 C C . SER A 1 201 ? 1.726 4.672 14.601 1.00 94.62 201 SER A C 1
ATOM 1543 O O . SER A 1 201 ? 2.828 4.541 15.147 1.00 94.62 201 SER A O 1
ATOM 1545 N N . VAL A 1 202 ? 1.582 4.462 13.284 1.00 93.81 202 VAL A N 1
ATOM 1546 C CA . VAL A 1 202 ? 2.731 4.200 12.396 1.00 93.81 202 VAL A CA 1
ATOM 1547 C C . VAL A 1 202 ? 3.672 5.408 12.390 1.00 93.81 202 VAL A C 1
ATOM 1549 O O . VAL A 1 202 ? 4.870 5.252 12.645 1.00 93.81 202 VAL A O 1
ATOM 1552 N N . TYR A 1 203 ? 3.113 6.612 12.258 1.00 92.56 203 TYR A N 1
ATOM 1553 C CA . TYR A 1 203 ? 3.818 7.885 12.426 1.00 92.56 203 TYR A CA 1
ATOM 1554 C C . TYR A 1 203 ? 3.131 8.712 13.522 1.00 92.56 203 TYR A C 1
ATOM 1556 O O . TYR A 1 203 ? 2.273 9.539 13.225 1.00 92.56 203 TYR A O 1
ATOM 1564 N N . PRO A 1 204 ? 3.460 8.470 14.805 1.00 91.06 204 PRO A N 1
ATOM 1565 C CA . PRO A 1 204 ? 2.730 9.068 15.913 1.00 91.06 204 PRO A CA 1
ATOM 1566 C C . PRO A 1 204 ? 3.031 10.563 16.040 1.00 91.06 204 PRO A C 1
ATOM 1568 O O . PRO A 1 204 ? 4.178 10.996 15.882 1.00 91.06 204 PRO A O 1
ATOM 1571 N N . THR A 1 205 ? 2.025 11.337 16.447 1.00 89.62 205 THR A N 1
ATOM 1572 C CA . THR A 1 205 ? 2.126 12.796 16.634 1.00 89.62 205 THR A CA 1
ATOM 1573 C C . THR A 1 205 ? 3.144 13.218 17.695 1.00 89.62 205 THR A C 1
ATOM 1575 O O . THR A 1 205 ? 3.651 14.334 17.660 1.00 89.62 205 THR A O 1
ATOM 1578 N N . SER A 1 206 ? 3.515 12.314 18.608 1.00 88.44 206 SER A N 1
ATOM 1579 C CA . SER A 1 206 ? 4.590 12.532 19.585 1.00 88.44 206 SER A CA 1
ATOM 1580 C C . SER A 1 206 ? 5.978 12.667 18.952 1.00 88.44 206 SER A C 1
ATOM 1582 O O . SER A 1 206 ? 6.846 13.317 19.530 1.00 88.44 206 SER A O 1
ATOM 1584 N N . LYS A 1 207 ? 6.198 12.049 17.783 1.00 85.31 207 LYS A N 1
ATOM 1585 C CA . LYS A 1 207 ? 7.443 12.147 17.002 1.00 85.31 207 LYS A CA 1
ATOM 1586 C C . LYS A 1 207 ? 7.303 13.038 15.774 1.00 85.31 207 LYS A C 1
ATOM 1588 O O . LYS A 1 207 ? 8.282 13.654 15.370 1.00 85.31 207 LYS A O 1
ATOM 1593 N N . TYR A 1 208 ? 6.107 13.087 15.198 1.00 86.50 208 TYR A N 1
ATOM 1594 C CA . TYR A 1 208 ? 5.777 13.879 14.021 1.00 86.50 208 TYR A CA 1
ATOM 1595 C C . TYR A 1 208 ? 4.653 14.851 14.387 1.00 86.50 208 TYR A C 1
ATOM 1597 O O . TYR A 1 208 ? 3.484 14.555 14.118 1.00 86.50 208 TYR A O 1
ATOM 1605 N N . PRO A 1 209 ? 4.974 15.979 15.052 1.00 84.50 209 PRO A N 1
ATOM 1606 C CA . PRO A 1 209 ? 3.990 17.023 15.307 1.00 84.50 209 PRO A CA 1
ATOM 1607 C C . PRO A 1 209 ? 3.321 17.396 13.985 1.00 84.50 209 PRO A C 1
ATOM 1609 O O . PRO A 1 209 ? 4.005 17.501 12.975 1.00 84.50 209 PRO A O 1
ATOM 1612 N N . ASP A 1 210 ? 2.002 17.541 13.975 1.00 86.94 210 ASP A N 1
ATOM 1613 C CA . ASP A 1 210 ? 1.199 17.818 12.775 1.00 86.94 210 ASP A CA 1
ATOM 1614 C C . ASP A 1 210 ? 1.065 16.666 11.758 1.00 86.94 210 ASP A C 1
ATOM 1616 O O . ASP A 1 210 ? 0.520 16.880 10.674 1.00 86.94 210 ASP A O 1
ATOM 1620 N N . ALA A 1 211 ? 1.476 15.433 12.089 1.00 90.31 211 ALA A N 1
ATOM 1621 C CA . ALA A 1 211 ? 1.079 14.265 11.301 1.00 90.31 211 ALA A CA 1
ATOM 1622 C C . ALA A 1 211 ? -0.448 14.094 11.315 1.00 90.31 211 ALA A C 1
ATOM 1624 O O . ALA A 1 211 ? -1.093 14.176 12.365 1.00 90.31 211 ALA A O 1
ATOM 1625 N N . ARG A 1 212 ? -1.031 13.850 10.140 1.00 92.88 212 ARG A N 1
ATOM 1626 C CA . ARG A 1 212 ? -2.484 13.737 9.947 1.00 92.88 212 ARG A CA 1
ATOM 1627 C C . ARG A 1 212 ? -2.809 12.489 9.153 1.00 92.88 212 ARG A C 1
ATOM 1629 O O . ARG A 1 212 ? -2.094 12.163 8.213 1.00 92.88 212 ARG A O 1
ATOM 1636 N N . VAL A 1 213 ? -3.910 11.836 9.506 1.00 96.00 213 VAL A N 1
ATOM 1637 C CA . VAL A 1 213 ? -4.442 10.678 8.784 1.00 96.00 213 VAL A CA 1
ATOM 1638 C C . VAL A 1 213 ? -5.886 10.973 8.418 1.00 96.00 213 VAL A C 1
ATOM 1640 O O . VAL A 1 213 ? -6.685 11.289 9.296 1.00 96.00 213 VAL A O 1
ATOM 1643 N N . ASP A 1 214 ? -6.201 10.874 7.134 1.00 97.06 214 ASP A N 1
ATOM 1644 C CA . ASP A 1 214 ? -7.567 10.834 6.631 1.00 97.06 214 ASP A CA 1
ATOM 1645 C C . ASP A 1 214 ? -7.881 9.394 6.225 1.00 97.06 214 ASP A C 1
ATOM 1647 O O . ASP A 1 214 ? -7.197 8.815 5.379 1.00 97.06 214 ASP A O 1
ATOM 1651 N N . ALA A 1 215 ? -8.868 8.796 6.882 1.00 97.56 215 ALA A N 1
ATOM 1652 C CA . ALA A 1 215 ? -9.220 7.395 6.735 1.00 97.56 215 ALA A CA 1
ATOM 1653 C C . ALA A 1 215 ? -10.697 7.257 6.383 1.00 97.56 215 ALA A C 1
ATOM 1655 O O . ALA A 1 215 ? -11.537 7.957 6.938 1.00 97.56 215 ALA A O 1
ATOM 1656 N N . TYR A 1 216 ? -11.007 6.310 5.505 1.00 98.00 216 TYR A N 1
ATOM 1657 C CA . TYR A 1 216 ? -12.344 6.051 4.998 1.00 98.00 216 TYR A CA 1
ATOM 1658 C C . TYR A 1 216 ? -12.659 4.555 5.045 1.00 98.00 216 TYR A C 1
ATOM 1660 O O . TYR A 1 216 ? -11.880 3.725 4.562 1.00 98.00 216 TYR A O 1
ATOM 1668 N N . LEU A 1 217 ? -13.817 4.213 5.607 1.00 98.00 217 LEU A N 1
ATOM 1669 C CA . LEU A 1 217 ? -14.352 2.856 5.628 1.00 98.00 217 LEU A CA 1
ATOM 1670 C C . LEU A 1 217 ? -15.460 2.694 4.579 1.00 98.00 217 LEU A C 1
ATOM 1672 O O . LEU A 1 217 ? -16.425 3.453 4.556 1.00 98.00 217 LEU A O 1
ATOM 1676 N N . PHE A 1 218 ? -15.336 1.670 3.739 1.00 97.12 218 PHE A N 1
ATOM 1677 C CA . PHE A 1 218 ? -16.294 1.349 2.685 1.00 97.12 218 PHE A CA 1
ATOM 1678 C C . PHE A 1 218 ? -17.377 0.372 3.163 1.00 97.12 218 PHE A C 1
ATOM 1680 O O . PHE A 1 218 ? -17.189 -0.406 4.101 1.00 97.12 218 PHE A O 1
ATOM 1687 N N . SER A 1 219 ? -18.511 0.379 2.457 1.00 93.69 219 SER A N 1
ATOM 1688 C CA . SER A 1 219 ? -19.625 -0.544 2.678 1.00 93.69 219 SER A CA 1
ATOM 1689 C C . SER A 1 219 ? -19.667 -1.634 1.596 1.00 93.69 219 SER A C 1
ATOM 1691 O O . SER A 1 219 ? -19.538 -1.314 0.412 1.00 93.69 219 SER A O 1
ATOM 1693 N N . PRO A 1 220 ? -19.871 -2.917 1.956 1.00 96.31 220 PRO A N 1
ATOM 1694 C CA . PRO A 1 220 ? -20.011 -3.448 3.321 1.00 96.31 220 PRO A CA 1
ATOM 1695 C C . PRO A 1 220 ? -18.667 -3.629 4.054 1.00 96.31 220 PRO A C 1
ATOM 1697 O O . PRO A 1 220 ? -18.640 -3.911 5.255 1.00 96.31 220 PRO A O 1
ATOM 1700 N N . CYS A 1 221 ? -17.556 -3.521 3.331 1.00 97.50 221 CYS A N 1
ATOM 1701 C CA . CYS A 1 221 ? -16.202 -3.632 3.849 1.00 97.50 221 CYS A CA 1
ATOM 1702 C C . CYS A 1 221 ? -15.208 -2.963 2.901 1.00 97.50 221 CYS A C 1
ATOM 1704 O O . CYS A 1 221 ? -15.543 -2.629 1.765 1.00 97.50 221 CYS A O 1
ATOM 1706 N N . GLY A 1 222 ? -13.967 -2.843 3.363 1.00 97.94 222 GLY A N 1
ATOM 1707 C CA . GLY A 1 222 ? -12.883 -2.188 2.644 1.00 97.94 222 GLY A CA 1
ATOM 1708 C C . GLY A 1 222 ? -12.463 -0.923 3.370 1.00 97.94 222 GLY A C 1
ATOM 1709 O O . GLY A 1 222 ? -13.280 -0.257 4.000 1.00 97.94 222 GLY A O 1
ATOM 1710 N N . PHE A 1 223 ? -11.183 -0.590 3.299 1.00 98.56 223 PHE A N 1
ATOM 1711 C CA . PHE A 1 223 ? -10.631 0.552 4.019 1.00 98.56 223 PHE A CA 1
ATOM 1712 C C . PHE A 1 223 ? -9.547 1.226 3.190 1.00 98.56 223 PHE A C 1
ATOM 1714 O O . PHE A 1 223 ? -8.762 0.552 2.521 1.00 98.56 223 PHE A O 1
ATOM 1721 N N . SER A 1 224 ? -9.504 2.552 3.244 1.00 98.50 224 SER A N 1
ATOM 1722 C CA . SER A 1 224 ? -8.451 3.353 2.631 1.00 98.50 224 SER A CA 1
ATOM 1723 C C . SER A 1 224 ? -8.028 4.454 3.585 1.00 98.50 224 SER A C 1
ATOM 1725 O O . SER A 1 224 ? -8.876 5.046 4.244 1.00 98.50 224 SER A O 1
ATOM 1727 N N . ALA A 1 225 ? -6.740 4.765 3.637 1.00 98.25 225 ALA A N 1
ATOM 1728 C CA . ALA A 1 225 ? -6.252 5.901 4.402 1.00 98.25 225 ALA A CA 1
ATOM 1729 C C . ALA A 1 225 ? -5.070 6.567 3.713 1.00 98.25 225 ALA A C 1
ATOM 1731 O O . ALA A 1 225 ? -4.194 5.883 3.193 1.00 98.25 225 ALA A O 1
ATOM 1732 N N . ASN A 1 226 ? -5.034 7.892 3.773 1.00 98.19 226 ASN A N 1
ATOM 1733 C CA . ASN A 1 226 ? -3.900 8.706 3.367 1.00 98.19 226 ASN A CA 1
ATOM 1734 C C . ASN A 1 226 ? -3.376 9.452 4.590 1.00 98.19 226 ASN A C 1
ATOM 1736 O O . ASN A 1 226 ? -4.136 10.070 5.336 1.00 98.19 226 ASN A O 1
ATOM 1740 N N . GLY A 1 227 ? -2.070 9.395 4.798 1.00 95.94 227 GLY A N 1
ATOM 1741 C CA . GLY A 1 227 ? -1.381 10.118 5.846 1.00 95.94 227 GLY A CA 1
ATOM 1742 C C . GLY A 1 227 ? -0.445 11.164 5.271 1.00 95.94 227 GLY A C 1
ATOM 1743 O O . GLY A 1 227 ? 0.279 10.885 4.320 1.00 95.94 227 GLY A O 1
ATOM 1744 N N . LEU A 1 228 ? -0.434 12.346 5.878 1.00 94.44 228 LEU A N 1
ATOM 1745 C CA . LEU A 1 228 ? 0.571 13.377 5.642 1.00 94.44 228 LEU A CA 1
ATOM 1746 C C . LEU A 1 228 ? 1.481 13.446 6.863 1.00 94.44 228 LEU A C 1
ATOM 1748 O O . LEU A 1 228 ? 1.010 13.574 7.997 1.00 94.44 228 LEU A O 1
ATOM 1752 N N . VAL A 1 229 ? 2.782 13.336 6.623 1.00 90.81 229 VAL A N 1
ATOM 1753 C CA . VAL A 1 229 ? 3.817 13.270 7.651 1.00 90.81 229 VAL A CA 1
ATOM 1754 C C . VAL A 1 229 ? 4.816 14.400 7.394 1.00 90.81 229 VAL A C 1
ATOM 1756 O O . VAL A 1 229 ? 5.574 14.346 6.428 1.00 90.81 229 VAL A O 1
ATOM 1759 N N . PRO A 1 230 ? 4.843 15.447 8.227 1.00 85.62 230 PRO A N 1
ATOM 1760 C CA . PRO A 1 230 ? 5.786 16.542 8.045 1.00 85.62 230 PRO A CA 1
ATOM 1761 C C . PRO A 1 230 ? 7.223 16.087 8.333 1.00 85.62 230 PRO A C 1
ATOM 1763 O O . PRO A 1 230 ? 7.465 15.241 9.201 1.00 85.62 230 PRO A O 1
ATOM 1766 N N . ALA A 1 231 ? 8.199 16.655 7.621 1.00 78.81 231 ALA A N 1
ATOM 1767 C CA . ALA A 1 231 ? 9.607 16.397 7.903 1.00 78.81 231 ALA A CA 1
ATOM 1768 C C . ALA A 1 231 ? 10.008 16.910 9.297 1.00 78.81 231 ALA A C 1
ATOM 1770 O O . ALA A 1 231 ? 9.725 18.046 9.672 1.00 78.81 231 ALA A O 1
ATOM 1771 N N . VAL A 1 232 ? 10.735 16.072 10.040 1.00 67.25 232 VAL A N 1
ATOM 1772 C CA . VAL A 1 232 ? 11.155 16.340 11.431 1.00 67.25 232 VAL A CA 1
ATOM 1773 C C . VAL A 1 232 ? 12.324 17.339 11.505 1.00 67.25 232 VAL A C 1
ATOM 1775 O O . VAL A 1 232 ? 12.602 17.901 12.559 1.00 67.25 232 VAL A O 1
ATOM 1778 N N . SER A 1 233 ? 13.007 17.588 10.382 1.00 60.59 233 SER A N 1
ATOM 1779 C CA . SER A 1 233 ? 14.191 18.447 10.301 1.00 60.59 233 SER A CA 1
ATOM 1780 C C . SER A 1 233 ? 14.139 19.374 9.082 1.00 60.59 233 SER A C 1
ATOM 1782 O O . SER A 1 233 ? 14.618 19.030 8.002 1.00 60.59 233 SER A O 1
ATOM 1784 N N . ALA A 1 234 ? 13.596 20.574 9.262 1.00 52.28 234 ALA A N 1
ATOM 1785 C CA . ALA A 1 234 ? 13.880 21.710 8.391 1.00 52.28 234 ALA A CA 1
ATOM 1786 C C . ALA A 1 234 ? 14.102 22.955 9.261 1.00 52.28 234 ALA A C 1
ATOM 1788 O O . ALA A 1 234 ? 13.273 23.856 9.328 1.00 52.28 234 ALA A O 1
ATOM 1789 N N . GLU A 1 235 ? 15.256 22.993 9.931 1.00 46.47 235 GLU A N 1
ATOM 1790 C CA . GLU A 1 235 ? 15.849 24.233 10.462 1.00 46.47 235 GLU A CA 1
ATOM 1791 C C . GLU A 1 235 ? 16.332 25.164 9.325 1.00 46.47 235 GLU A C 1
ATOM 1793 O O . GLU A 1 235 ? 16.767 26.284 9.574 1.00 46.47 235 GLU A O 1
ATOM 1798 N N . ALA A 1 236 ? 16.241 24.725 8.064 1.00 45.62 236 ALA A N 1
ATOM 1799 C CA . ALA A 1 236 ? 16.486 25.548 6.890 1.00 45.62 236 ALA A CA 1
ATOM 1800 C C . ALA A 1 236 ? 15.168 26.170 6.402 1.00 45.62 236 ALA A C 1
ATOM 1802 O O . ALA A 1 236 ? 14.294 25.492 5.858 1.00 45.62 236 ALA A O 1
ATOM 1803 N N . GLU A 1 237 ? 15.036 27.478 6.606 1.00 41.69 237 GLU A N 1
ATOM 1804 C CA . GLU A 1 237 ? 13.959 28.306 6.069 1.00 41.69 237 GLU A CA 1
ATOM 1805 C C . GLU A 1 237 ? 13.779 28.061 4.557 1.00 41.69 237 GLU A C 1
ATOM 1807 O O . GLU A 1 237 ? 14.665 28.364 3.759 1.00 41.69 237 GLU A O 1
ATOM 1812 N N . GLY A 1 238 ? 12.619 27.528 4.151 1.00 47.50 238 GLY A N 1
ATOM 1813 C CA . GLY A 1 238 ? 12.141 27.624 2.764 1.00 47.50 238 GLY A CA 1
ATOM 1814 C C . GLY A 1 238 ? 11.683 26.336 2.076 1.00 47.50 238 GLY A C 1
ATOM 1815 O O . GLY A 1 238 ? 10.975 26.439 1.079 1.00 47.50 238 GLY A O 1
ATOM 1816 N N . ALA A 1 239 ? 11.997 25.144 2.594 1.00 49.78 239 ALA A N 1
ATOM 1817 C CA . ALA A 1 239 ? 11.546 23.879 1.997 1.00 49.78 239 ALA A CA 1
ATOM 1818 C C . ALA A 1 239 ? 10.968 22.937 3.064 1.00 49.78 239 ALA A C 1
ATOM 1820 O O . ALA A 1 239 ? 11.676 22.122 3.652 1.00 49.78 239 ALA A O 1
ATOM 1821 N N . ARG A 1 240 ? 9.658 23.045 3.325 1.00 56.34 240 ARG A N 1
ATOM 1822 C CA . ARG A 1 240 ? 8.934 22.017 4.086 1.00 56.34 240 ARG A CA 1
ATOM 1823 C C . ARG A 1 240 ? 8.848 20.779 3.201 1.00 56.34 240 ARG A C 1
ATOM 1825 O O . ARG A 1 240 ? 8.076 20.764 2.251 1.00 56.34 240 ARG A O 1
ATOM 1832 N N . SER A 1 241 ? 9.683 19.779 3.465 1.00 65.00 241 SER A N 1
ATOM 1833 C CA . SER A 1 241 ? 9.487 18.466 2.852 1.00 65.00 241 SER A CA 1
ATOM 1834 C C . SER A 1 241 ? 8.287 17.816 3.539 1.00 65.00 241 SER A C 1
ATOM 1836 O O . SER A 1 241 ? 8.274 17.671 4.762 1.00 65.00 241 SER A O 1
ATOM 1838 N N . GLU A 1 242 ? 7.259 17.499 2.764 1.00 81.44 242 GLU A N 1
ATOM 1839 C CA . GLU A 1 242 ? 6.089 16.757 3.223 1.00 81.44 242 GLU A CA 1
ATOM 1840 C C . GLU A 1 242 ? 6.224 15.323 2.727 1.00 81.44 242 GLU A C 1
ATOM 1842 O O . GLU A 1 242 ? 6.441 15.076 1.540 1.00 81.44 242 GLU A O 1
ATOM 1847 N N . HIS A 1 243 ? 6.132 14.382 3.656 1.00 91.12 243 HIS A N 1
ATOM 1848 C CA . HIS A 1 243 ? 6.089 12.962 3.357 1.00 91.12 243 HIS A CA 1
ATOM 1849 C C . HIS A 1 243 ? 4.648 12.480 3.422 1.00 91.12 243 HIS A C 1
ATOM 1851 O O . HIS A 1 243 ? 3.776 13.128 4.006 1.00 91.12 243 HIS A O 1
ATOM 1857 N N . TYR A 1 244 ? 4.396 11.313 2.857 1.00 94.56 244 TY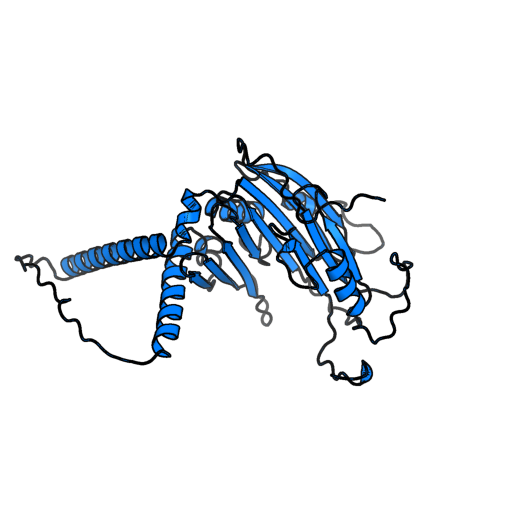R A N 1
ATOM 1858 C CA . TYR A 1 244 ? 3.096 10.682 2.880 1.00 94.56 244 TYR A CA 1
ATOM 1859 C C . TYR A 1 244 ? 3.205 9.208 3.243 1.00 94.56 244 TYR A C 1
ATOM 1861 O O . TYR A 1 244 ? 4.264 8.576 3.156 1.00 94.56 244 TYR A O 1
ATOM 1869 N N . PHE A 1 245 ? 2.070 8.650 3.631 1.00 97.12 245 PHE A N 1
ATOM 1870 C CA . PHE A 1 245 ? 1.827 7.229 3.479 1.00 97.12 245 PHE A CA 1
ATOM 1871 C C . PHE A 1 245 ? 0.409 7.000 2.971 1.00 97.12 245 PHE A C 1
ATOM 1873 O O . PHE A 1 245 ? -0.467 7.846 3.144 1.00 97.12 245 PHE A O 1
ATOM 1880 N N . THR A 1 246 ? 0.163 5.853 2.359 1.00 98.50 246 THR A N 1
ATOM 1881 C CA . THR A 1 246 ? -1.181 5.436 1.969 1.00 98.50 246 THR A CA 1
ATOM 1882 C C . THR A 1 246 ? -1.390 3.958 2.251 1.00 98.50 246 THR A C 1
ATOM 1884 O O . THR A 1 246 ? -0.447 3.163 2.232 1.00 98.50 246 THR A O 1
ATOM 1887 N N . VAL A 1 247 ? -2.629 3.597 2.574 1.00 98.62 247 VAL A N 1
ATOM 1888 C CA . VAL A 1 247 ? -3.052 2.232 2.872 1.00 98.62 247 VAL A CA 1
ATOM 1889 C C . VAL A 1 247 ? -4.347 1.928 2.154 1.00 98.62 247 VAL A C 1
ATOM 1891 O O . VAL A 1 247 ? -5.296 2.703 2.235 1.00 98.62 247 VAL A O 1
ATOM 1894 N N . HIS A 1 248 ? -4.418 0.751 1.538 1.00 98.75 248 HIS A N 1
ATOM 1895 C CA . HIS A 1 248 ? -5.646 0.218 0.956 1.00 98.75 248 HIS A CA 1
ATOM 1896 C C . HIS A 1 248 ? -5.847 -1.227 1.400 1.00 98.75 248 HIS A C 1
ATOM 1898 O O . HIS A 1 248 ? -4.900 -2.013 1.410 1.00 98.75 248 HIS A O 1
ATOM 1904 N N . VAL A 1 249 ? -7.079 -1.587 1.764 1.00 98.69 249 VAL A N 1
ATOM 1905 C CA . VAL A 1 249 ? -7.414 -2.899 2.330 1.00 98.69 249 VAL A CA 1
ATOM 1906 C C . VAL A 1 249 ? -8.643 -3.484 1.644 1.00 98.69 249 VAL A C 1
ATOM 1908 O O . VAL A 1 249 ? -9.715 -2.879 1.624 1.00 98.69 249 VAL A O 1
ATOM 1911 N N . THR A 1 250 ? -8.490 -4.710 1.156 1.00 98.31 250 THR A N 1
ATOM 1912 C CA . THR A 1 250 ? -9.536 -5.601 0.644 1.00 98.31 250 THR A CA 1
ATOM 1913 C C . THR A 1 250 ? -9.627 -6.795 1.606 1.00 98.31 250 THR A C 1
ATOM 1915 O O . THR A 1 250 ? -8.802 -7.711 1.520 1.00 98.31 250 THR A O 1
ATOM 1918 N N . PRO A 1 251 ? -10.534 -6.778 2.601 1.00 97.75 251 PRO A N 1
ATOM 1919 C CA . PRO A 1 251 ? -10.520 -7.734 3.712 1.00 97.75 251 PRO A CA 1
ATOM 1920 C C . PRO A 1 251 ? -11.211 -9.076 3.410 1.00 97.75 251 PRO A C 1
ATOM 1922 O O . PRO A 1 251 ? -11.276 -9.952 4.276 1.00 97.75 251 PRO A O 1
ATOM 1925 N N . GLU A 1 252 ? -11.753 -9.276 2.210 1.00 96.12 252 GLU A N 1
ATOM 1926 C CA . GLU A 1 252 ? -12.487 -10.483 1.838 1.00 96.12 252 GLU A CA 1
ATOM 1927 C C . GLU A 1 252 ? -11.602 -11.744 1.901 1.00 96.12 252 GLU A C 1
ATOM 1929 O O . GLU A 1 252 ? -10.616 -11.843 1.172 1.00 96.12 252 GLU A O 1
ATOM 1934 N N . PRO A 1 253 ? -11.959 -12.790 2.676 1.00 91.50 253 PRO A N 1
ATOM 1935 C CA . PRO A 1 253 ? -11.061 -13.920 2.951 1.00 91.50 253 PRO A CA 1
ATOM 1936 C C . PRO A 1 253 ? -10.573 -14.701 1.723 1.00 91.50 253 PRO A C 1
ATOM 1938 O O . PRO A 1 253 ? -9.547 -15.378 1.770 1.00 91.50 253 PRO A O 1
ATOM 1941 N N . HIS A 1 254 ? -11.329 -14.673 0.625 1.00 88.75 254 HIS A N 1
ATOM 1942 C CA . HIS A 1 254 ? -11.001 -15.416 -0.590 1.00 88.75 254 HIS A CA 1
ATOM 1943 C C . HIS A 1 254 ? -10.001 -14.683 -1.497 1.00 88.75 254 HIS A C 1
ATOM 1945 O O . HIS A 1 254 ? -9.382 -15.327 -2.347 1.00 88.75 254 HIS A O 1
ATOM 1951 N N . CYS A 1 255 ? -9.826 -13.375 -1.309 1.00 92.06 255 CYS A N 1
ATOM 1952 C CA . CYS A 1 255 ? -8.927 -12.530 -2.089 1.00 92.06 255 CYS A CA 1
ATOM 1953 C C . CYS A 1 255 ? -8.279 -11.433 -1.232 1.00 92.06 255 CYS A C 1
ATOM 1955 O O . CYS A 1 255 ? -8.014 -10.346 -1.736 1.00 92.06 255 CYS A O 1
ATOM 1957 N N . SER A 1 256 ? -8.026 -11.723 0.049 1.00 96.06 256 SER A N 1
ATOM 1958 C CA . SER A 1 256 ? -7.609 -10.698 1.000 1.00 96.06 256 SER A CA 1
ATOM 1959 C C . SER A 1 256 ? -6.262 -10.095 0.615 1.00 96.06 256 SER A C 1
ATOM 1961 O O . SER A 1 256 ? -5.299 -10.816 0.307 1.00 96.06 256 SER A O 1
ATOM 1963 N N . PHE A 1 257 ? -6.223 -8.766 0.615 1.00 97.69 257 PHE A N 1
ATOM 1964 C CA . PHE A 1 257 ? -5.093 -7.960 0.180 1.00 97.69 257 PHE A CA 1
ATOM 1965 C C . PHE A 1 257 ? -5.018 -6.668 0.993 1.00 97.69 257 PHE A C 1
ATOM 1967 O O . PHE A 1 257 ? -6.045 -6.064 1.294 1.00 97.69 257 PHE A O 1
ATOM 1974 N N . ALA A 1 258 ? -3.808 -6.241 1.333 1.00 98.56 258 ALA A N 1
ATOM 1975 C CA . ALA A 1 258 ? -3.560 -4.909 1.864 1.00 98.56 258 ALA A CA 1
ATOM 1976 C C . ALA A 1 258 ? -2.264 -4.349 1.272 1.00 98.56 258 ALA A C 1
ATOM 1978 O O . ALA A 1 258 ? -1.296 -5.090 1.092 1.00 98.56 258 ALA A O 1
ATOM 1979 N N . SER A 1 259 ? -2.232 -3.054 0.989 1.00 98.62 259 SER A N 1
ATOM 1980 C CA . SER A 1 259 ? -1.023 -2.331 0.598 1.00 98.62 259 SER A CA 1
ATOM 1981 C C . SER A 1 259 ? -0.726 -1.232 1.604 1.00 98.62 259 SER A C 1
ATOM 1983 O O . SER A 1 259 ? -1.644 -0.611 2.132 1.00 98.62 259 SER A O 1
ATOM 1985 N N . PHE A 1 260 ? 0.555 -0.994 1.847 1.00 98.62 260 PHE A N 1
ATOM 1986 C CA . PHE A 1 260 ? 1.066 0.173 2.551 1.00 98.62 260 PHE A CA 1
ATOM 1987 C C . PHE A 1 260 ? 2.200 0.757 1.715 1.00 98.62 260 PHE A C 1
ATOM 1989 O O . PHE A 1 260 ? 3.082 0.011 1.299 1.00 98.62 260 PHE A O 1
ATOM 1996 N N . GLU A 1 261 ? 2.184 2.060 1.483 1.00 98.25 261 GLU A N 1
ATOM 1997 C CA . GLU A 1 261 ? 3.221 2.776 0.741 1.00 98.25 261 GLU A CA 1
ATOM 1998 C C . GLU A 1 261 ? 3.593 4.048 1.494 1.00 98.25 261 GLU A C 1
ATOM 2000 O O . GLU A 1 261 ? 2.720 4.690 2.073 1.00 98.25 261 GLU A O 1
ATOM 2005 N N . THR A 1 262 ? 4.873 4.408 1.525 1.00 95.69 262 THR A N 1
ATOM 2006 C CA . THR A 1 262 ? 5.347 5.643 2.157 1.00 95.69 262 THR A CA 1
ATOM 2007 C C . THR A 1 262 ? 6.657 6.118 1.551 1.00 95.69 262 THR A C 1
ATOM 2009 O O . THR A 1 262 ? 7.483 5.302 1.141 1.00 95.69 262 THR A O 1
ATOM 2012 N N . ASN A 1 263 ? 6.877 7.432 1.570 1.00 92.62 263 ASN A N 1
ATOM 2013 C CA . ASN A 1 263 ? 8.174 8.034 1.271 1.00 92.62 263 ASN A CA 1
ATOM 2014 C C . ASN A 1 263 ? 8.890 8.609 2.506 1.00 92.62 263 ASN A C 1
ATOM 2016 O O . ASN A 1 263 ? 9.890 9.304 2.358 1.00 92.62 263 ASN A O 1
ATOM 2020 N N . VAL A 1 264 ? 8.391 8.353 3.726 1.00 88.50 264 VAL A N 1
ATOM 2021 C CA . VAL A 1 264 ? 9.031 8.851 4.953 1.00 88.50 264 VAL A CA 1
ATOM 2022 C C . VAL A 1 264 ? 10.407 8.190 5.103 1.00 88.50 264 VAL A C 1
ATOM 2024 O O . VAL A 1 264 ? 10.461 6.980 5.343 1.00 88.50 264 VAL A O 1
ATOM 2027 N N . PRO A 1 265 ? 11.518 8.950 5.043 1.00 81.62 265 PRO A N 1
ATOM 2028 C CA . PRO A 1 265 ? 12.842 8.354 5.005 1.00 81.62 265 PRO A CA 1
ATOM 2029 C C . PRO A 1 265 ? 13.197 7.653 6.307 1.00 81.62 265 PRO A C 1
ATOM 2031 O O . PRO A 1 265 ? 12.964 8.152 7.421 1.00 81.62 265 PRO A O 1
ATOM 2034 N N . SER A 1 266 ? 13.851 6.511 6.161 1.00 71.88 266 SER A N 1
ATOM 2035 C CA . SER A 1 266 ? 14.282 5.704 7.290 1.00 71.88 266 SER A CA 1
ATOM 2036 C C . SER A 1 266 ? 15.331 6.464 8.120 1.00 71.88 266 SER A C 1
ATOM 2038 O O . SER A 1 266 ? 16.347 6.937 7.601 1.00 71.88 266 SER A O 1
ATOM 2040 N N . GLY A 1 267 ? 15.104 6.580 9.434 1.00 66.25 267 GLY A N 1
ATOM 2041 C CA . GLY A 1 267 ? 16.022 7.236 10.375 1.00 66.25 267 GLY A CA 1
ATOM 2042 C C . GLY A 1 267 ? 15.715 8.693 10.753 1.00 66.25 267 GLY A C 1
ATOM 2043 O O . GLY A 1 267 ? 16.297 9.154 11.733 1.00 66.25 267 GLY A O 1
ATOM 2044 N N . GLN A 1 268 ? 14.775 9.401 10.101 1.00 64.69 268 GLN A N 1
ATOM 2045 C CA . GLN A 1 268 ? 14.447 10.803 10.460 1.00 64.69 268 GLN A CA 1
ATOM 2046 C C . GLN A 1 268 ? 13.985 10.986 11.917 1.00 64.69 268 GLN A C 1
ATOM 2048 O O . GLN A 1 268 ? 14.207 12.032 12.516 1.00 64.69 268 GLN A O 1
ATOM 2053 N N . SER A 1 269 ? 13.357 9.966 12.505 1.00 61.59 269 SER A N 1
ATOM 2054 C CA . SER A 1 269 ? 12.833 9.989 13.881 1.00 61.59 269 SER A CA 1
ATOM 2055 C C . SER A 1 269 ? 13.409 8.873 14.765 1.00 61.59 269 SER A C 1
ATOM 2057 O O . SER A 1 269 ? 12.829 8.494 15.794 1.00 61.59 269 SER A O 1
ATOM 2059 N N . GLY A 1 270 ? 14.523 8.279 14.321 1.00 68.12 270 GLY A N 1
ATOM 2060 C CA . GLY A 1 270 ? 15.141 7.112 14.947 1.00 68.12 270 GLY A CA 1
ATOM 2061 C C . GLY A 1 270 ? 14.383 5.793 14.760 1.00 68.12 270 GLY A C 1
ATOM 2062 O O . GLY A 1 270 ? 14.845 4.793 15.296 1.00 68.12 270 GLY A O 1
ATOM 2063 N N . ARG A 1 271 ? 13.254 5.761 14.024 1.00 78.44 271 ARG A N 1
ATOM 2064 C CA . ARG A 1 271 ? 12.642 4.489 13.600 1.00 78.44 271 ARG A CA 1
ATOM 2065 C C . ARG A 1 271 ? 13.374 3.905 12.399 1.00 78.44 271 ARG A C 1
ATOM 2067 O O . ARG A 1 271 ? 13.699 4.634 11.457 1.00 78.44 271 ARG A O 1
ATOM 2074 N N . THR A 1 272 ? 13.608 2.599 12.428 1.00 84.00 272 THR A N 1
ATOM 2075 C CA . THR A 1 272 ? 14.192 1.871 11.293 1.00 84.00 272 THR A CA 1
ATOM 2076 C C . THR A 1 272 ? 13.107 1.443 10.303 1.00 84.00 272 THR A C 1
ATOM 2078 O O . THR A 1 272 ? 11.936 1.315 10.665 1.00 84.00 272 THR A O 1
ATOM 2081 N N . THR A 1 273 ? 13.488 1.172 9.051 1.00 86.00 273 THR A N 1
ATOM 2082 C CA . THR A 1 273 ? 12.578 0.599 8.042 1.00 86.00 273 THR A CA 1
ATOM 2083 C C . THR A 1 273 ? 11.957 -0.704 8.543 1.00 86.00 273 THR A C 1
ATOM 2085 O O . THR A 1 273 ? 10.766 -0.941 8.360 1.00 86.00 273 THR A O 1
ATOM 2088 N N . THR A 1 274 ? 12.749 -1.535 9.231 1.00 87.50 274 THR A N 1
ATOM 2089 C CA . THR A 1 274 ? 12.296 -2.792 9.835 1.00 87.50 274 THR A CA 1
ATOM 2090 C C . THR A 1 274 ? 11.176 -2.560 10.845 1.00 87.50 274 THR A C 1
ATOM 2092 O O . THR A 1 274 ? 10.166 -3.248 10.778 1.00 87.50 274 THR A O 1
ATOM 2095 N N . GLU A 1 275 ? 11.299 -1.573 11.736 1.00 89.81 275 GLU A N 1
ATOM 2096 C CA . GLU A 1 275 ? 10.259 -1.267 12.730 1.00 89.81 275 GLU A CA 1
ATOM 2097 C C . GLU A 1 275 ? 8.951 -0.779 12.095 1.00 89.81 275 GLU A C 1
ATOM 2099 O O . GLU A 1 275 ? 7.877 -1.000 12.655 1.00 89.81 275 GLU A O 1
ATOM 2104 N N . ILE A 1 276 ? 9.028 -0.093 10.949 1.00 92.50 276 ILE A N 1
ATOM 2105 C CA . ILE A 1 276 ? 7.845 0.312 10.176 1.00 92.50 276 ILE A CA 1
ATOM 2106 C C . ILE A 1 276 ? 7.205 -0.927 9.546 1.00 92.50 276 ILE A C 1
ATOM 2108 O O . ILE A 1 276 ? 6.002 -1.131 9.701 1.00 92.50 276 ILE A O 1
ATOM 2112 N N . ILE A 1 277 ? 8.009 -1.783 8.905 1.00 94.12 277 ILE A N 1
ATOM 2113 C CA . ILE A 1 277 ? 7.538 -3.036 8.304 1.00 94.12 277 ILE A CA 1
ATOM 2114 C C . ILE A 1 277 ? 6.871 -3.920 9.357 1.00 94.12 277 ILE A C 1
ATOM 2116 O O . ILE A 1 277 ? 5.759 -4.383 9.130 1.00 94.12 277 ILE A O 1
ATOM 2120 N N . GLU A 1 278 ? 7.512 -4.135 10.506 1.00 94.50 278 GLU A N 1
ATOM 2121 C CA . GLU A 1 278 ? 6.959 -4.940 11.598 1.00 94.50 278 GLU A CA 1
ATOM 2122 C C . GLU A 1 278 ? 5.642 -4.365 12.105 1.00 94.50 278 GLU A C 1
ATOM 2124 O O . GLU A 1 278 ? 4.668 -5.104 12.222 1.00 94.50 278 GLU A O 1
ATOM 2129 N N . HIS A 1 279 ? 5.573 -3.048 12.319 1.00 96.06 279 HIS A N 1
ATOM 2130 C CA . HIS A 1 279 ? 4.342 -2.420 12.780 1.00 96.06 279 HIS A CA 1
ATOM 2131 C C . HIS A 1 279 ? 3.196 -2.610 11.780 1.00 96.06 279 HIS A C 1
ATOM 2133 O O . HIS A 1 279 ? 2.119 -3.050 12.167 1.00 96.06 279 HIS A O 1
ATOM 2139 N N . VAL A 1 280 ? 3.425 -2.344 10.491 1.00 97.50 280 VAL A N 1
ATOM 2140 C CA . VAL A 1 280 ? 2.404 -2.516 9.446 1.00 97.50 280 VAL A CA 1
ATOM 2141 C C . VAL A 1 280 ? 1.991 -3.984 9.319 1.00 97.50 280 VAL A C 1
ATOM 2143 O O . VAL A 1 280 ? 0.803 -4.298 9.266 1.00 97.50 280 VAL A O 1
ATOM 2146 N N . VAL A 1 281 ? 2.953 -4.905 9.311 1.00 97.25 281 VAL A N 1
ATOM 2147 C CA . VAL A 1 281 ? 2.690 -6.346 9.221 1.00 97.25 281 VAL A CA 1
ATOM 2148 C C . VAL A 1 281 ? 1.917 -6.852 10.444 1.00 97.25 281 VAL A C 1
ATOM 2150 O O . VAL A 1 281 ? 1.073 -7.734 10.289 1.00 97.25 281 VAL A O 1
ATOM 2153 N N . ASP A 1 282 ? 2.125 -6.285 11.632 1.00 97.12 282 ASP A N 1
ATOM 2154 C CA . ASP A 1 282 ? 1.389 -6.647 12.849 1.00 97.12 282 ASP A CA 1
ATOM 2155 C C . ASP A 1 282 ? -0.086 -6.210 12.827 1.00 97.12 282 ASP A C 1
ATOM 2157 O O . ASP A 1 282 ? -0.925 -6.895 13.426 1.00 97.12 282 ASP A O 1
ATOM 2161 N N . ILE A 1 283 ? -0.428 -5.142 12.091 1.00 97.88 283 ILE A N 1
ATOM 2162 C CA . ILE A 1 283 ? -1.822 -4.704 11.879 1.00 97.88 283 ILE A CA 1
ATOM 2163 C C . ILE A 1 283 ? -2.608 -5.786 11.129 1.00 97.88 283 ILE A C 1
ATOM 2165 O O . ILE A 1 283 ? -3.731 -6.123 11.508 1.00 97.88 283 ILE A O 1
ATOM 2169 N N . PHE A 1 284 ? -2.020 -6.371 10.082 1.00 97.62 284 PHE A N 1
ATOM 2170 C CA . PHE A 1 284 ? -2.739 -7.256 9.155 1.00 97.62 284 PHE A CA 1
ATOM 2171 C C . PHE A 1 284 ? -2.435 -8.752 9.324 1.00 97.62 284 PHE A C 1
ATOM 2173 O O . PHE A 1 284 ? -3.217 -9.599 8.883 1.00 97.62 284 PHE A O 1
ATOM 2180 N N . LYS A 1 285 ? -1.289 -9.086 9.926 1.00 96.69 285 LYS A N 1
ATOM 2181 C CA . LYS A 1 285 ? -0.746 -10.444 10.115 1.00 96.69 285 LYS A CA 1
ATOM 2182 C C . LYS A 1 285 ? -0.860 -11.353 8.876 1.00 96.69 285 LYS A C 1
ATOM 2184 O O . LYS A 1 285 ? -1.365 -12.478 8.993 1.00 96.69 285 LYS A O 1
ATOM 2189 N N . PRO A 1 286 ? -0.413 -10.893 7.691 1.00 96.62 286 PRO A N 1
ATOM 2190 C CA . PRO A 1 286 ? -0.563 -11.632 6.443 1.00 96.62 286 PRO A CA 1
ATOM 2191 C C . PRO A 1 286 ? 0.069 -13.025 6.485 1.00 96.62 286 PRO A C 1
ATOM 2193 O O . PRO A 1 286 ? 1.030 -13.285 7.199 1.00 96.62 286 PRO A O 1
ATOM 2196 N N . GLY A 1 287 ? -0.426 -13.942 5.660 1.00 94.56 287 GLY A N 1
ATOM 2197 C CA . GLY A 1 287 ? 0.275 -15.196 5.391 1.00 94.56 287 GLY A CA 1
ATOM 2198 C C . GLY A 1 287 ? 1.563 -14.957 4.604 1.00 94.56 287 GLY A C 1
ATOM 2199 O O . GLY A 1 287 ? 2.567 -15.636 4.828 1.00 94.56 287 GLY A O 1
ATOM 2200 N N . ARG A 1 288 ? 1.534 -13.986 3.681 1.00 93.25 288 ARG A N 1
ATOM 2201 C CA . ARG A 1 288 ? 2.640 -13.654 2.774 1.00 93.25 288 ARG A CA 1
ATOM 2202 C C . ARG A 1 288 ? 2.649 -12.173 2.439 1.00 93.25 288 ARG A C 1
ATOM 2204 O O . ARG A 1 288 ? 1.587 -11.583 2.234 1.00 93.25 288 ARG A O 1
ATOM 2211 N N . PHE A 1 289 ? 3.834 -11.594 2.296 1.00 95.75 289 PHE A N 1
ATOM 2212 C CA . PHE A 1 289 ? 3.968 -10.219 1.827 1.00 95.75 289 PHE A CA 1
ATOM 2213 C C . PHE A 1 289 ? 5.270 -9.992 1.059 1.00 95.75 289 PHE A C 1
ATOM 2215 O O . PHE A 1 289 ? 6.260 -10.701 1.253 1.00 95.75 289 PHE A O 1
ATOM 2222 N N . SER A 1 290 ? 5.263 -8.995 0.179 1.00 95.06 290 SER A N 1
ATOM 2223 C CA . SER A 1 290 ? 6.460 -8.475 -0.479 1.00 95.06 290 SER A CA 1
ATOM 2224 C C . SER A 1 290 ? 6.770 -7.065 -0.000 1.00 95.06 290 SER A C 1
ATOM 2226 O O . SER A 1 290 ? 5.854 -6.316 0.328 1.00 95.06 290 SER A O 1
ATOM 2228 N N . VAL A 1 291 ? 8.051 -6.714 -0.002 1.00 95.25 291 VAL A N 1
ATOM 2229 C CA . VAL A 1 291 ? 8.542 -5.364 0.280 1.00 95.25 291 VAL A CA 1
ATOM 2230 C C . VAL A 1 291 ? 9.363 -4.887 -0.908 1.00 95.25 291 VAL A C 1
ATOM 2232 O O . VAL A 1 291 ? 10.270 -5.607 -1.336 1.00 95.25 291 VAL A O 1
ATOM 2235 N N . THR A 1 292 ? 9.066 -3.695 -1.412 1.00 94.00 292 THR A N 1
ATOM 2236 C CA . THR A 1 292 ? 9.900 -2.950 -2.361 1.00 94.00 292 THR A CA 1
ATOM 2237 C C . THR A 1 292 ? 10.408 -1.697 -1.669 1.00 94.00 292 THR A C 1
ATOM 2239 O O . THR A 1 292 ? 9.643 -0.970 -1.049 1.00 94.00 292 THR A O 1
ATOM 2242 N N . LEU A 1 293 ? 11.717 -1.475 -1.731 1.00 92.00 293 LEU A N 1
ATOM 2243 C CA . LEU A 1 293 ? 12.348 -0.243 -1.280 1.00 92.00 293 LEU A CA 1
ATOM 2244 C C . LEU A 1 293 ? 13.110 0.353 -2.459 1.00 92.00 293 LEU A C 1
ATOM 2246 O O . LEU A 1 293 ? 14.058 -0.274 -2.935 1.00 92.00 293 LEU A O 1
ATOM 2250 N N . PHE A 1 294 ? 12.674 1.520 -2.922 1.00 89.94 294 PHE A N 1
ATOM 2251 C CA . PHE A 1 294 ? 13.403 2.370 -3.856 1.00 89.94 294 PHE A CA 1
ATOM 2252 C C . PHE A 1 294 ? 14.136 3.447 -3.082 1.00 89.94 294 PHE A C 1
ATOM 2254 O O . PHE A 1 294 ? 13.517 4.176 -2.318 1.00 89.94 294 PHE A O 1
ATOM 2261 N N . GLU A 1 295 ? 15.433 3.578 -3.313 1.00 86.31 295 GLU A N 1
ATOM 2262 C CA . GLU A 1 295 ? 16.253 4.622 -2.708 1.00 86.31 295 GLU A CA 1
ATOM 2263 C C . GLU A 1 295 ? 17.029 5.344 -3.807 1.00 86.31 295 GLU A C 1
ATOM 2265 O O . GLU A 1 295 ? 17.754 4.715 -4.581 1.00 86.31 295 GLU A O 1
ATOM 2270 N N . ALA A 1 296 ? 16.873 6.666 -3.888 1.00 83.81 296 ALA A N 1
ATOM 2271 C CA . ALA A 1 296 ? 17.658 7.492 -4.790 1.00 83.81 296 ALA A CA 1
ATOM 2272 C C . ALA A 1 296 ? 19.125 7.500 -4.348 1.00 83.81 296 ALA A C 1
ATOM 2274 O O . ALA A 1 296 ? 19.457 7.679 -3.170 1.00 83.81 296 ALA A O 1
ATOM 2275 N N . LYS A 1 297 ? 20.029 7.334 -5.309 1.00 79.25 297 LYS A N 1
ATOM 2276 C CA . LYS A 1 297 ? 21.465 7.427 -5.068 1.00 79.25 297 LYS A CA 1
ATOM 2277 C C . LYS A 1 297 ? 21.846 8.886 -4.866 1.00 79.25 297 LYS A C 1
ATOM 2279 O O . LYS A 1 297 ? 21.521 9.746 -5.683 1.00 79.25 297 LYS A O 1
ATOM 2284 N N . ALA A 1 298 ? 22.576 9.171 -3.790 1.00 61.78 298 ALA A N 1
ATOM 2285 C CA . ALA A 1 298 ? 23.165 10.489 -3.597 1.00 61.78 298 ALA A CA 1
ATOM 2286 C C . ALA A 1 298 ? 24.113 10.786 -4.774 1.00 61.78 298 ALA A C 1
ATOM 2288 O O . ALA A 1 298 ? 24.997 9.982 -5.076 1.00 61.78 298 ALA A O 1
ATOM 2289 N N . GLY A 1 299 ? 23.889 11.911 -5.460 1.00 51.00 299 GLY A N 1
ATOM 2290 C CA . GLY A 1 299 ? 24.536 12.236 -6.730 1.00 51.00 299 GLY A CA 1
ATOM 2291 C C . GLY A 1 299 ? 26.057 12.047 -6.716 1.00 51.00 299 GLY A C 1
ATOM 2292 O O . GLY A 1 299 ? 26.747 12.589 -5.858 1.00 51.00 299 GLY A O 1
ATOM 2293 N N . ALA A 1 300 ? 26.548 11.274 -7.689 1.00 40.75 300 ALA A N 1
ATOM 2294 C CA . ALA A 1 300 ? 27.940 11.155 -8.127 1.00 40.75 300 ALA A CA 1
ATOM 2295 C C . ALA A 1 300 ? 29.012 11.341 -7.031 1.00 40.75 300 ALA A C 1
ATOM 2297 O O . ALA A 1 300 ? 29.710 12.358 -6.979 1.00 40.75 300 ALA A O 1
ATOM 2298 N N . GLN A 1 301 ? 29.249 10.307 -6.220 1.00 38.41 301 GLN A N 1
ATOM 2299 C CA . GLN A 1 301 ? 30.582 10.142 -5.641 1.00 38.41 301 GLN A CA 1
ATOM 2300 C C . GLN A 1 301 ? 31.571 9.895 -6.791 1.00 38.41 301 GLN A C 1
ATOM 2302 O O . GLN A 1 301 ? 31.532 8.864 -7.449 1.00 38.41 301 GLN A O 1
ATOM 2307 N N . ASN A 1 302 ? 32.375 10.926 -7.064 1.00 35.72 302 ASN A N 1
ATOM 2308 C CA . ASN A 1 302 ? 33.624 10.980 -7.828 1.00 35.72 302 ASN A CA 1
ATOM 2309 C C . ASN A 1 302 ? 33.977 9.728 -8.685 1.00 35.72 302 ASN A C 1
ATOM 2311 O O . ASN A 1 302 ? 34.307 8.689 -8.116 1.00 35.72 302 ASN A O 1
ATOM 2315 N N . PRO A 1 303 ? 34.067 9.835 -10.031 1.00 40.00 303 PRO A N 1
ATOM 2316 C CA . PRO A 1 303 ? 34.476 8.733 -10.922 1.00 40.00 303 PRO A CA 1
ATOM 2317 C C . PRO A 1 303 ? 35.872 8.157 -10.627 1.00 40.00 303 PRO A C 1
ATOM 2319 O O . PRO A 1 303 ? 36.236 7.096 -11.131 1.00 40.00 303 PRO A O 1
ATOM 2322 N N . TYR A 1 304 ? 36.675 8.874 -9.838 1.00 40.59 304 TYR A N 1
ATOM 2323 C CA . TYR A 1 304 ? 37.980 8.446 -9.358 1.00 40.59 304 TYR A CA 1
ATOM 2324 C C . TYR A 1 304 ? 37.836 7.933 -7.925 1.00 40.59 304 TYR A C 1
ATOM 2326 O O . TYR A 1 304 ? 38.023 8.688 -6.972 1.00 40.59 304 TYR A O 1
ATOM 2334 N N . CYS A 1 305 ? 37.476 6.657 -7.789 1.00 42.50 305 CYS A N 1
ATOM 2335 C CA . CYS A 1 305 ? 37.362 5.923 -6.530 1.00 42.50 305 CYS A CA 1
ATOM 2336 C C . CYS A 1 305 ? 38.585 6.144 -5.617 1.00 42.50 305 CYS A C 1
ATOM 2338 O O . CYS A 1 305 ? 39.595 5.455 -5.739 1.00 42.50 305 CYS A O 1
ATOM 2340 N N . MET A 1 306 ? 38.488 7.112 -4.708 1.00 34.84 306 MET A N 1
ATOM 2341 C CA . MET A 1 306 ? 39.378 7.337 -3.568 1.00 34.84 306 MET A CA 1
ATOM 2342 C C . MET A 1 306 ? 38.524 7.935 -2.441 1.00 34.84 306 MET A C 1
ATOM 2344 O O . MET A 1 306 ? 38.527 9.139 -2.199 1.00 34.84 306 MET A O 1
ATOM 2348 N N . GLY A 1 307 ? 37.723 7.082 -1.809 1.00 34.47 307 GLY A N 1
ATOM 2349 C CA . GLY A 1 307 ? 36.856 7.390 -0.672 1.00 34.47 307 GLY A CA 1
ATOM 2350 C C . GLY A 1 307 ? 36.123 6.113 -0.264 1.00 34.47 307 GLY A C 1
ATOM 2351 O O . GLY A 1 307 ? 35.692 5.386 -1.150 1.00 34.47 307 GLY A O 1
ATOM 2352 N N . ASP A 1 308 ? 36.095 5.817 1.036 1.00 36.22 308 ASP A N 1
ATOM 2353 C CA . ASP A 1 308 ? 35.802 4.515 1.662 1.00 36.22 308 ASP A CA 1
ATOM 2354 C C . ASP A 1 308 ? 34.789 3.592 0.954 1.00 36.22 308 ASP A C 1
ATOM 2356 O O . ASP A 1 308 ? 33.673 3.982 0.617 1.00 36.22 308 ASP A O 1
ATOM 2360 N N . ASP A 1 309 ? 35.169 2.312 0.875 1.00 39.41 309 ASP A N 1
ATOM 2361 C CA . ASP A 1 309 ? 34.448 1.116 0.385 1.00 39.41 309 ASP A CA 1
ATOM 2362 C C . ASP A 1 309 ? 33.100 0.823 1.102 1.00 39.41 309 ASP A C 1
ATOM 2364 O O . ASP A 1 309 ? 32.496 -0.236 0.939 1.00 39.41 309 ASP A O 1
ATOM 2368 N N . ASP A 1 310 ? 32.596 1.753 1.916 1.00 42.97 310 ASP A N 1
ATOM 2369 C CA . ASP A 1 310 ? 31.412 1.573 2.761 1.00 42.97 310 ASP A CA 1
ATOM 2370 C C . ASP A 1 310 ? 30.117 2.190 2.192 1.00 42.97 310 ASP A C 1
ATOM 2372 O O . ASP A 1 310 ? 29.035 1.903 2.716 1.00 42.97 310 ASP A O 1
ATOM 2376 N N . SER A 1 311 ? 30.173 2.990 1.115 1.00 44.41 311 SER A N 1
ATOM 2377 C CA . SER A 1 311 ? 28.995 3.686 0.555 1.00 44.41 311 SER A CA 1
ATOM 2378 C C . SER A 1 311 ? 28.158 2.855 -0.431 1.00 44.41 311 SER A C 1
ATOM 2380 O O . SER A 1 311 ? 26.949 3.060 -0.530 1.00 44.41 311 SER A O 1
ATOM 2382 N N . ASN A 1 312 ? 28.748 1.862 -1.102 1.00 43.66 312 ASN A N 1
ATOM 2383 C CA . ASN A 1 312 ? 28.117 1.136 -2.218 1.00 43.66 312 ASN A CA 1
ATOM 2384 C C . ASN A 1 312 ? 27.053 0.088 -1.821 1.00 43.66 312 ASN A C 1
ATOM 2386 O O . ASN A 1 312 ? 26.588 -0.670 -2.669 1.00 43.66 312 ASN A O 1
ATOM 2390 N N . ASN A 1 313 ? 26.680 -0.027 -0.540 1.00 49.44 313 ASN A N 1
ATOM 2391 C CA . ASN A 1 313 ? 25.813 -1.122 -0.073 1.00 49.44 313 ASN A CA 1
ATOM 2392 C C . ASN A 1 313 ? 24.838 -0.713 1.047 1.00 49.44 313 ASN A C 1
ATOM 2394 O O . ASN A 1 313 ? 24.410 -1.550 1.846 1.00 49.44 313 ASN A O 1
ATOM 2398 N N . TRP A 1 314 ? 24.523 0.578 1.157 1.00 53.44 314 TRP A N 1
ATOM 2399 C CA . TRP A 1 314 ? 23.767 1.130 2.285 1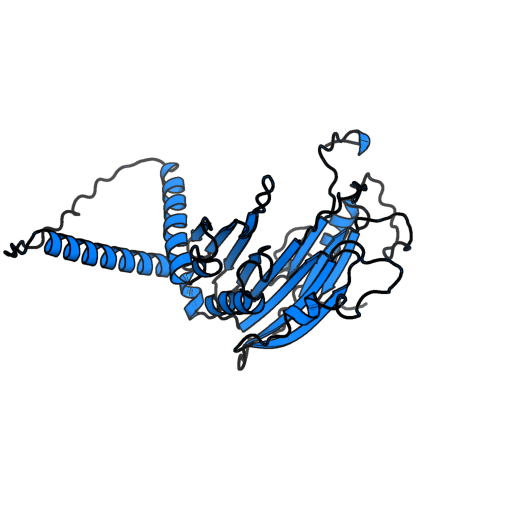.00 53.44 314 TRP A CA 1
ATOM 2400 C C . TRP A 1 314 ? 22.306 0.615 2.339 1.00 53.44 314 TRP A C 1
ATOM 2402 O O . TRP A 1 314 ? 21.891 0.080 3.371 1.00 53.44 314 TRP A O 1
ATOM 2412 N N . ALA A 1 315 ? 21.589 0.629 1.207 1.00 50.59 315 ALA A N 1
ATOM 2413 C CA . ALA A 1 315 ? 20.236 0.089 1.007 1.00 50.59 315 ALA A CA 1
ATOM 2414 C C . ALA A 1 315 ? 20.141 -1.404 1.356 1.00 50.59 315 ALA A C 1
ATOM 2416 O O . ALA A 1 315 ? 19.274 -1.909 2.079 1.00 50.59 315 ALA A O 1
ATOM 2417 N N . ALA A 1 316 ? 21.130 -2.143 0.863 1.00 50.06 316 ALA A N 1
ATOM 2418 C CA . ALA A 1 316 ? 21.236 -3.577 1.032 1.00 50.06 316 ALA A CA 1
ATOM 2419 C C . ALA A 1 316 ? 21.593 -3.988 2.473 1.00 50.06 316 ALA A C 1
ATOM 2421 O O . ALA A 1 316 ? 21.214 -5.101 2.867 1.00 50.06 316 AL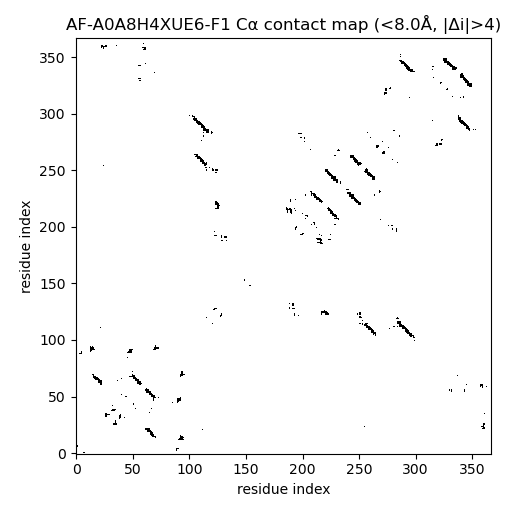A A O 1
ATOM 2422 N N . ARG A 1 317 ? 22.257 -3.107 3.242 1.00 53.75 317 ARG A N 1
ATOM 2423 C CA . ARG A 1 317 ? 22.583 -3.260 4.672 1.00 53.75 317 ARG A CA 1
ATOM 2424 C C . ARG A 1 317 ? 21.447 -2.811 5.609 1.00 53.75 317 ARG A C 1
ATOM 2426 O O . ARG A 1 317 ? 21.256 -3.448 6.641 1.00 53.75 317 ARG A O 1
ATOM 2433 N N . ARG A 1 318 ? 20.666 -1.778 5.264 1.00 59.06 318 ARG A N 1
ATOM 2434 C CA . ARG A 1 318 ? 19.612 -1.205 6.136 1.00 59.06 318 ARG A CA 1
ATOM 2435 C C . ARG A 1 318 ? 18.490 -2.167 6.496 1.00 59.06 318 ARG A C 1
ATOM 2437 O O . ARG A 1 318 ? 17.978 -2.138 7.605 1.00 59.06 318 ARG A O 1
ATOM 2444 N N . LEU A 1 319 ? 18.146 -3.058 5.579 1.00 60.31 319 LEU A N 1
ATOM 2445 C CA . LEU A 1 319 ? 17.094 -4.041 5.796 1.00 60.31 319 LEU A CA 1
ATOM 2446 C C . LEU A 1 319 ? 17.671 -5.419 6.205 1.00 60.31 319 LEU A C 1
ATOM 2448 O O . LEU A 1 319 ? 17.100 -6.449 5.869 1.00 60.31 319 LEU A O 1
ATOM 2452 N N . VAL A 1 320 ? 18.853 -5.542 6.815 1.00 58.06 320 VAL A N 1
ATOM 2453 C CA . VAL A 1 320 ? 19.401 -6.883 7.157 1.00 58.06 320 VAL A CA 1
ATOM 2454 C C . VAL A 1 320 ? 18.530 -7.628 8.179 1.00 58.06 320 VAL A C 1
ATOM 2456 O O . VAL A 1 320 ? 18.521 -8.865 8.179 1.00 58.06 320 VAL A O 1
ATOM 2459 N N . ASP A 1 321 ? 17.735 -6.895 8.956 1.00 65.06 321 ASP A N 1
ATOM 2460 C CA . ASP A 1 321 ? 16.979 -7.445 10.070 1.00 65.06 321 ASP A CA 1
ATOM 2461 C C . ASP A 1 321 ? 15.887 -8.445 9.638 1.00 65.06 321 ASP A C 1
ATOM 2463 O O . ASP A 1 321 ? 15.210 -8.273 8.611 1.00 65.06 321 ASP A O 1
ATOM 2467 N N . PRO A 1 322 ? 15.719 -9.535 10.404 1.00 80.56 322 PRO A N 1
ATOM 2468 C CA . PRO A 1 322 ? 14.582 -10.429 10.255 1.00 80.56 322 PRO A CA 1
ATOM 2469 C C . PRO A 1 322 ? 13.293 -9.720 10.692 1.00 80.56 322 PRO A C 1
ATOM 2471 O O . PRO A 1 322 ? 13.295 -8.980 11.667 1.00 80.56 322 PRO A O 1
ATOM 2474 N N . VAL A 1 323 ? 12.187 -10.004 10.003 1.00 89.44 323 VAL A N 1
ATOM 2475 C CA . VAL A 1 323 ? 10.844 -9.586 10.433 1.00 89.44 323 VAL A CA 1
ATOM 2476 C C . VAL A 1 323 ? 10.300 -10.676 11.350 1.00 89.44 323 VAL A C 1
ATOM 2478 O O . VAL A 1 323 ? 10.218 -11.841 10.947 1.00 89.44 323 VAL A O 1
ATOM 2481 N N . ARG A 1 324 ? 9.962 -10.336 12.595 1.00 90.88 324 ARG A N 1
ATOM 2482 C CA . ARG A 1 324 ? 9.557 -11.330 13.604 1.00 90.88 324 ARG A CA 1
ATOM 2483 C C . ARG A 1 324 ? 8.332 -12.137 13.161 1.00 90.88 324 ARG A C 1
ATOM 2485 O O . ARG A 1 324 ? 7.313 -11.583 12.774 1.00 90.88 324 ARG A O 1
ATOM 2492 N N . GLY A 1 325 ? 8.425 -13.467 13.248 1.00 93.12 325 GLY A N 1
ATOM 2493 C CA . GLY A 1 325 ? 7.347 -14.385 12.853 1.00 93.12 325 GLY A CA 1
ATOM 2494 C C . GLY A 1 325 ? 7.238 -14.640 11.346 1.00 93.12 325 GLY A C 1
ATOM 2495 O O . GLY A 1 325 ? 6.314 -15.336 10.917 1.00 93.12 325 GLY A O 1
ATOM 2496 N N . TYR A 1 326 ? 8.175 -14.121 10.544 1.00 94.31 326 TYR A N 1
ATOM 2497 C CA . TYR A 1 326 ? 8.214 -14.316 9.099 1.00 94.31 326 TYR A CA 1
ATOM 2498 C C . TYR A 1 326 ? 9.589 -14.758 8.618 1.00 94.31 326 TYR A C 1
ATOM 2500 O O . TYR A 1 326 ? 10.628 -14.182 8.938 1.00 94.31 326 TYR A O 1
ATOM 2508 N N . ARG A 1 327 ? 9.585 -15.749 7.732 1.00 92.06 327 ARG A N 1
ATOM 2509 C CA . ARG A 1 327 ? 10.771 -16.201 7.020 1.00 92.06 327 ARG A CA 1
ATOM 2510 C C . ARG A 1 327 ? 10.895 -15.438 5.708 1.00 92.06 327 ARG A C 1
ATOM 2512 O O . ARG A 1 327 ? 9.997 -15.484 4.870 1.00 92.06 327 ARG A O 1
ATOM 2519 N N . ARG A 1 328 ? 12.049 -14.808 5.485 1.00 91.75 328 ARG A N 1
ATOM 2520 C CA . ARG A 1 328 ? 12.405 -14.245 4.176 1.00 91.75 328 ARG A CA 1
ATOM 2521 C C . ARG A 1 328 ? 12.679 -15.375 3.183 1.00 91.75 328 ARG A C 1
ATOM 2523 O O . ARG A 1 328 ? 13.565 -16.194 3.415 1.00 91.75 328 ARG A O 1
ATOM 2530 N N . VAL A 1 329 ? 11.932 -15.400 2.087 1.00 89.75 329 VAL A N 1
ATOM 2531 C CA . VAL A 1 329 ? 12.039 -16.402 1.019 1.00 89.75 329 VAL A CA 1
ATOM 2532 C C . VAL A 1 329 ? 12.942 -15.912 -0.105 1.00 89.75 329 VAL A C 1
ATOM 2534 O O . VAL A 1 329 ? 13.839 -16.643 -0.510 1.00 89.75 329 VAL A O 1
ATOM 2537 N N . ASP A 1 330 ? 12.744 -14.676 -0.570 1.00 88.25 330 ASP A N 1
ATOM 2538 C CA . ASP A 1 330 ? 13.537 -14.080 -1.649 1.00 88.25 330 ASP A CA 1
ATOM 2539 C C . ASP A 1 330 ? 14.077 -12.703 -1.235 1.00 88.25 330 ASP A C 1
ATOM 2541 O O . ASP A 1 330 ? 13.450 -11.970 -0.464 1.00 88.25 330 ASP A O 1
ATOM 2545 N N . ARG A 1 331 ? 15.255 -12.355 -1.762 1.00 90.38 331 ARG A N 1
ATOM 2546 C CA . ARG A 1 331 ? 15.859 -11.019 -1.694 1.00 90.38 331 ARG A CA 1
ATOM 2547 C C . ARG A 1 331 ? 16.558 -10.749 -3.018 1.00 90.38 331 ARG A C 1
ATOM 2549 O O . ARG A 1 331 ? 17.508 -11.451 -3.352 1.00 90.38 331 ARG A O 1
ATOM 2556 N N . ILE A 1 332 ? 16.105 -9.733 -3.734 1.00 90.19 332 ILE A N 1
ATOM 2557 C CA . ILE A 1 332 ? 16.644 -9.321 -5.028 1.00 90.19 332 ILE A CA 1
ATOM 2558 C C . ILE A 1 332 ? 17.034 -7.854 -4.909 1.00 90.19 332 ILE A C 1
ATOM 2560 O O . ILE A 1 332 ? 16.281 -7.058 -4.353 1.00 90.19 332 ILE A O 1
ATOM 2564 N N . VAL A 1 333 ? 18.227 -7.518 -5.386 1.00 89.62 333 VAL A N 1
ATOM 2565 C CA . VAL A 1 333 ? 18.712 -6.139 -5.440 1.00 89.62 333 VAL A CA 1
ATOM 2566 C C . VAL A 1 333 ? 18.930 -5.798 -6.904 1.00 89.62 333 VAL A C 1
ATOM 2568 O O . VAL A 1 333 ? 19.627 -6.537 -7.600 1.00 89.62 333 VAL A O 1
ATOM 2571 N N . HIS A 1 334 ? 18.305 -4.719 -7.358 1.00 86.62 334 HIS A N 1
ATOM 2572 C CA . HIS A 1 334 ? 18.530 -4.138 -8.671 1.00 86.62 334 HIS A CA 1
ATOM 2573 C C . HIS A 1 334 ? 19.236 -2.800 -8.505 1.00 86.62 334 HIS A C 1
ATOM 2575 O O . HIS A 1 334 ? 18.749 -1.913 -7.813 1.00 86.62 334 HIS A O 1
ATOM 2581 N N . ASP A 1 335 ? 20.384 -2.704 -9.157 1.00 85.88 335 ASP A N 1
ATOM 2582 C CA . ASP A 1 335 ? 21.212 -1.512 -9.238 1.00 85.88 335 ASP A CA 1
ATOM 2583 C C . ASP A 1 335 ? 20.840 -0.768 -10.534 1.00 85.88 335 ASP A C 1
ATOM 2585 O O . ASP A 1 335 ? 21.121 -1.253 -11.636 1.00 85.88 335 ASP A O 1
ATOM 2589 N N . PHE A 1 336 ? 20.126 0.354 -10.406 1.00 83.94 336 PHE A N 1
ATOM 2590 C CA . PHE A 1 336 ? 19.838 1.278 -11.506 1.00 83.94 336 PHE A CA 1
ATOM 2591 C C . PHE A 1 336 ? 20.780 2.489 -11.440 1.00 83.94 336 PHE A C 1
ATOM 2593 O O . PHE A 1 336 ? 21.403 2.748 -10.416 1.00 83.94 336 PHE A O 1
ATOM 2600 N N . GLU A 1 337 ? 20.864 3.273 -12.521 1.00 75.75 337 GLU A N 1
ATOM 2601 C CA . GLU A 1 337 ? 21.790 4.420 -12.620 1.00 75.75 337 GLU A CA 1
ATOM 2602 C C . GLU A 1 337 ? 21.675 5.379 -11.422 1.00 75.75 337 GLU A C 1
ATOM 2604 O O . GLU A 1 337 ? 22.672 5.628 -10.746 1.00 75.75 337 GLU A O 1
ATOM 2609 N N . ASP A 1 338 ? 20.451 5.804 -11.090 1.00 78.62 338 ASP A N 1
ATOM 2610 C CA . ASP A 1 338 ? 20.198 6.778 -10.014 1.00 78.62 338 ASP A CA 1
ATOM 2611 C C . ASP A 1 338 ? 19.404 6.207 -8.832 1.00 78.62 338 ASP A C 1
ATOM 2613 O O . ASP A 1 338 ? 19.053 6.954 -7.923 1.00 78.62 338 ASP A O 1
ATOM 2617 N N . TYR A 1 339 ? 19.074 4.912 -8.841 1.00 84.31 339 TYR A N 1
ATOM 2618 C CA . TYR A 1 339 ? 18.267 4.283 -7.791 1.00 84.31 339 TYR A CA 1
ATOM 2619 C C . TYR A 1 339 ? 18.767 2.881 -7.466 1.00 84.31 339 TYR A C 1
ATOM 2621 O O . TYR A 1 339 ?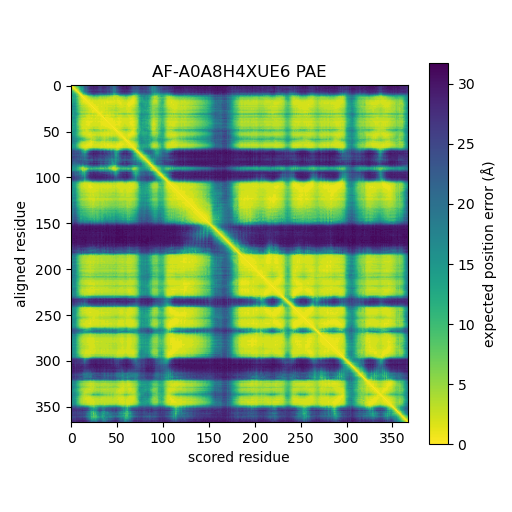 19.132 2.122 -8.361 1.00 84.31 339 TYR A O 1
ATOM 2629 N N . ASP A 1 340 ? 18.678 2.511 -6.198 1.00 87.62 340 ASP A N 1
ATOM 2630 C CA . ASP A 1 340 ? 18.740 1.122 -5.766 1.00 87.62 340 ASP A CA 1
ATOM 2631 C C . ASP A 1 340 ? 17.322 0.622 -5.477 1.00 87.62 340 ASP A C 1
ATOM 2633 O O . ASP A 1 340 ? 16.536 1.289 -4.805 1.00 87.62 340 ASP A O 1
ATOM 2637 N N . LEU A 1 341 ? 16.991 -0.567 -5.984 1.00 90.00 341 LEU A N 1
ATOM 2638 C CA . LEU A 1 341 ? 15.756 -1.278 -5.661 1.00 90.00 341 LEU A CA 1
ATOM 2639 C C . LEU A 1 341 ? 16.079 -2.536 -4.867 1.00 90.00 341 LEU A C 1
ATOM 2641 O O . LEU A 1 341 ? 16.750 -3.447 -5.358 1.00 90.00 341 LEU A O 1
ATOM 2645 N N . VAL A 1 342 ? 15.510 -2.645 -3.673 1.00 90.88 342 VAL A N 1
ATOM 2646 C CA . VAL A 1 342 ? 15.532 -3.870 -2.874 1.00 90.88 342 VAL A CA 1
ATOM 2647 C C . VAL A 1 342 ? 14.135 -4.482 -2.853 1.00 90.88 342 VAL A C 1
ATOM 2649 O O . VAL A 1 342 ? 13.225 -3.957 -2.221 1.00 90.88 342 VAL A O 1
ATOM 2652 N N . PHE A 1 343 ? 13.976 -5.637 -3.500 1.00 92.50 343 PHE A N 1
ATOM 2653 C CA . PHE A 1 343 ? 12.765 -6.453 -3.430 1.00 92.50 343 PHE A CA 1
ATOM 2654 C C . PHE A 1 343 ? 12.957 -7.622 -2.469 1.00 92.50 343 PHE A C 1
ATOM 2656 O O . PHE A 1 343 ? 13.965 -8.338 -2.517 1.00 92.50 343 PHE A O 1
ATOM 2663 N N . ARG A 1 344 ? 11.968 -7.866 -1.612 1.00 91.88 344 ARG A N 1
ATOM 2664 C CA . ARG A 1 344 ? 11.953 -8.994 -0.679 1.00 91.88 344 ARG A CA 1
ATOM 2665 C C . ARG A 1 344 ? 10.596 -9.653 -0.646 1.00 91.88 344 ARG A C 1
ATOM 2667 O O . ARG A 1 344 ? 9.576 -8.984 -0.737 1.00 91.88 344 ARG A O 1
ATOM 2674 N N . PHE A 1 345 ? 10.601 -10.959 -0.426 1.00 92.69 345 PHE A N 1
ATOM 2675 C CA . PHE A 1 345 ? 9.387 -11.740 -0.239 1.00 92.69 345 PHE A CA 1
ATOM 2676 C C . PHE A 1 345 ? 9.463 -12.531 1.063 1.00 92.69 345 PHE A C 1
ATOM 2678 O O . PHE A 1 345 ? 10.501 -13.128 1.368 1.00 92.69 345 PHE A O 1
ATOM 2685 N N . TYR A 1 346 ? 8.373 -12.533 1.824 1.00 93.19 346 TYR A N 1
ATOM 2686 C CA . TYR A 1 346 ? 8.273 -13.127 3.150 1.00 93.19 346 TYR A CA 1
ATOM 2687 C C . TYR A 1 346 ? 7.052 -14.044 3.254 1.00 93.19 346 TYR A C 1
ATOM 2689 O O . TYR A 1 346 ? 5.983 -13.756 2.717 1.00 93.19 346 TYR A O 1
ATOM 2697 N N . GLU A 1 347 ? 7.211 -15.126 4.010 1.00 92.81 347 GLU A N 1
ATOM 2698 C CA . GLU A 1 347 ? 6.143 -16.056 4.379 1.00 92.81 347 GLU A CA 1
ATOM 2699 C C . GLU A 1 347 ? 6.074 -16.179 5.898 1.00 92.81 347 GLU A C 1
ATOM 2701 O O . GLU A 1 347 ? 7.107 -16.295 6.563 1.00 92.81 347 GLU A O 1
ATOM 2706 N N . ARG A 1 348 ? 4.862 -16.181 6.455 1.00 94.00 348 ARG A N 1
ATOM 2707 C CA . ARG A 1 348 ? 4.646 -16.354 7.892 1.00 94.00 348 ARG A CA 1
ATOM 2708 C C . ARG A 1 348 ? 5.126 -17.734 8.338 1.00 94.00 348 ARG A C 1
ATOM 2710 O O . ARG A 1 348 ? 4.852 -18.750 7.694 1.00 94.00 348 ARG A O 1
ATOM 2717 N N . GLU A 1 349 ? 5.856 -17.788 9.445 1.00 92.00 349 GLU A N 1
ATOM 2718 C CA . GLU A 1 349 ? 6.370 -19.048 9.978 1.00 92.00 349 GLU A CA 1
ATOM 2719 C C . GLU A 1 349 ? 5.221 -19.982 10.380 1.00 92.00 349 GLU A C 1
ATOM 2721 O O . GLU A 1 349 ? 4.234 -19.568 10.989 1.00 92.00 349 GLU A O 1
ATOM 2726 N N . GLY A 1 350 ? 5.327 -21.259 10.004 1.00 83.62 350 GLY A N 1
ATOM 2727 C CA . GLY A 1 350 ? 4.278 -22.250 10.264 1.00 83.62 350 GLY A CA 1
ATOM 2728 C C . GLY A 1 350 ? 3.004 -22.075 9.427 1.00 83.62 350 GLY A C 1
ATOM 2729 O O . GLY A 1 350 ? 2.050 -22.830 9.614 1.00 83.62 350 GLY A O 1
ATOM 2730 N N . TRP A 1 351 ? 2.967 -21.127 8.486 1.00 78.88 351 TRP A N 1
ATOM 2731 C CA . TRP A 1 351 ? 1.818 -20.939 7.606 1.00 78.88 351 TRP A CA 1
ATOM 2732 C C . TRP A 1 351 ? 1.768 -22.031 6.531 1.00 78.88 351 TRP A C 1
ATOM 2734 O O . TRP A 1 351 ? 2.651 -22.146 5.685 1.00 78.88 351 TRP A O 1
ATOM 2744 N N . ALA A 1 352 ? 0.720 -22.858 6.567 1.00 65.88 352 ALA A N 1
ATOM 2745 C CA . ALA A 1 352 ? 0.569 -23.995 5.656 1.00 65.88 352 ALA A CA 1
ATOM 2746 C C . ALA A 1 352 ? -0.030 -23.631 4.281 1.00 65.88 352 ALA A C 1
ATOM 2748 O O . ALA A 1 352 ? -0.002 -24.470 3.382 1.00 65.88 352 ALA A O 1
ATOM 2749 N N . GLY A 1 353 ? -0.535 -22.400 4.121 1.00 65.38 353 GLY A N 1
ATOM 2750 C CA . GLY A 1 353 ? -1.035 -21.816 2.874 1.00 65.38 353 GLY A CA 1
ATOM 2751 C C . GLY A 1 353 ? -2.076 -22.615 2.081 1.00 65.38 353 GLY A C 1
ATOM 2752 O O . GLY A 1 353 ? -2.415 -23.763 2.362 1.00 65.38 353 GLY A O 1
ATOM 2753 N N . ARG A 1 354 ? -2.601 -22.005 1.013 1.00 59.47 354 ARG A N 1
ATOM 2754 C CA . ARG A 1 354 ? -3.219 -22.766 -0.085 1.00 59.47 354 ARG A CA 1
ATOM 2755 C C . ARG A 1 354 ? -2.092 -23.120 -1.056 1.00 59.47 354 ARG A C 1
ATOM 2757 O O . ARG A 1 354 ? -1.448 -22.220 -1.574 1.00 59.47 354 ARG A O 1
ATOM 2764 N N . LYS A 1 355 ? -1.855 -24.413 -1.305 1.00 51.00 355 LYS A N 1
ATOM 2765 C CA . LYS A 1 355 ? -0.711 -24.973 -2.070 1.00 51.00 355 LYS A CA 1
ATOM 2766 C C . LYS A 1 355 ? -0.570 -24.518 -3.543 1.00 51.00 355 LYS A C 1
ATOM 2768 O O . LYS A 1 355 ? 0.260 -25.066 -4.260 1.00 51.00 355 LYS A O 1
ATOM 2773 N N . GLY A 1 356 ? -1.375 -23.570 -4.019 1.00 54.25 356 GLY A N 1
ATOM 2774 C CA . GLY A 1 356 ? -1.288 -23.039 -5.378 1.00 54.25 356 GLY A CA 1
ATOM 2775 C C . GLY A 1 356 ? -0.462 -21.759 -5.415 1.00 54.25 356 GLY A C 1
ATOM 2776 O O . GLY A 1 356 ? -0.789 -20.800 -4.715 1.00 54.25 356 GLY A O 1
ATOM 2777 N N . ALA A 1 357 ? 0.574 -21.722 -6.255 1.00 54.22 357 ALA A N 1
ATOM 2778 C CA . ALA A 1 357 ? 1.207 -20.463 -6.619 1.00 54.22 357 ALA A CA 1
ATOM 2779 C C . ALA A 1 357 ? 0.138 -19.545 -7.232 1.00 54.22 357 ALA A C 1
ATOM 2781 O O . ALA A 1 357 ? -0.554 -19.941 -8.172 1.00 54.22 357 ALA A O 1
ATOM 2782 N N . ARG A 1 358 ? -0.026 -18.333 -6.690 1.00 61.88 358 ARG A N 1
ATOM 2783 C CA . ARG A 1 358 ? -0.870 -17.296 -7.301 1.00 61.88 358 ARG A CA 1
ATOM 2784 C C . ARG A 1 358 ? -0.079 -16.675 -8.445 1.00 61.88 358 ARG A C 1
ATOM 2786 O O . ARG A 1 358 ? 0.423 -15.563 -8.324 1.00 61.88 358 ARG A O 1
ATOM 2793 N N . VAL A 1 359 ? 0.122 -17.452 -9.505 1.00 57.28 359 VAL A N 1
ATOM 2794 C CA . VAL A 1 359 ? 0.754 -16.963 -10.728 1.00 57.28 359 VAL A CA 1
ATOM 2795 C C . VAL A 1 359 ? -0.250 -16.014 -11.360 1.00 57.28 359 VAL A C 1
ATOM 2797 O O . VAL A 1 359 ? -1.377 -16.427 -11.617 1.00 57.28 359 VAL A O 1
ATOM 2800 N N . GLY A 1 360 ? 0.130 -14.744 -11.516 1.00 54.47 360 GLY A N 1
ATOM 2801 C CA . GLY A 1 360 ? -0.734 -13.756 -12.154 1.00 54.47 360 GLY A CA 1
ATOM 2802 C C . GLY A 1 360 ? -1.086 -14.232 -13.557 1.00 54.47 360 GLY A C 1
ATOM 2803 O O . GLY A 1 360 ? -2.195 -14.673 -13.808 1.00 54.47 360 GLY A O 1
ATOM 2804 N N . GLU A 1 361 ? -0.137 -14.217 -14.480 1.00 58.16 361 GLU A N 1
ATOM 2805 C CA . GLU A 1 361 ? -0.417 -14.585 -15.868 1.00 58.16 361 GLU A CA 1
ATOM 2806 C C . GLU A 1 361 ? -0.182 -16.087 -16.117 1.00 58.16 361 GLU A C 1
ATOM 2808 O O . GLU A 1 361 ? 0.768 -16.662 -15.574 1.00 58.16 361 GLU A O 1
ATOM 2813 N N . PRO A 1 362 ? -0.997 -16.761 -16.952 1.00 54.06 362 PRO A N 1
ATOM 2814 C CA . PRO A 1 362 ? -0.656 -18.097 -17.417 1.00 54.06 362 PRO A CA 1
ATOM 2815 C C . PRO A 1 362 ? 0.672 -18.026 -18.179 1.00 54.06 362 PRO A C 1
ATOM 2817 O O . PRO A 1 362 ? 0.809 -17.258 -19.133 1.00 54.06 362 PRO A O 1
ATOM 2820 N N . ILE A 1 363 ? 1.653 -18.836 -17.766 1.00 51.75 363 ILE A N 1
ATOM 2821 C CA . ILE A 1 363 ? 2.920 -18.980 -18.490 1.00 51.75 363 ILE A CA 1
ATOM 2822 C C . ILE A 1 363 ? 2.556 -19.423 -19.908 1.00 51.75 363 ILE A C 1
ATOM 2824 O O . ILE A 1 363 ? 2.054 -20.532 -20.103 1.00 51.75 363 ILE A O 1
ATOM 2828 N N . SER A 1 364 ? 2.749 -18.539 -20.890 1.00 42.09 364 SER A N 1
ATOM 2829 C CA . SER A 1 364 ? 2.524 -18.889 -22.291 1.00 42.09 364 SER A CA 1
ATOM 2830 C C . SER A 1 364 ? 3.373 -20.123 -22.602 1.00 42.09 364 SER A C 1
ATOM 2832 O O . SER A 1 364 ? 4.583 -20.074 -22.369 1.00 42.09 364 SER A O 1
ATOM 2834 N N . PRO A 1 365 ? 2.789 -21.233 -23.091 1.00 35.09 365 PRO A N 1
ATOM 2835 C CA . PRO A 1 365 ? 3.590 -22.366 -23.511 1.00 35.09 365 PRO A CA 1
ATOM 2836 C C . PRO A 1 365 ? 4.486 -21.876 -24.644 1.00 35.09 365 PRO A C 1
ATOM 2838 O O . PRO A 1 365 ? 3.998 -21.430 -25.685 1.00 35.09 365 PRO A O 1
ATOM 2841 N N . THR A 1 366 ? 5.795 -21.902 -24.408 1.00 36.38 366 THR A N 1
ATOM 2842 C CA . THR A 1 366 ? 6.804 -21.734 -25.452 1.00 36.38 366 THR A CA 1
ATOM 2843 C C . THR A 1 366 ? 6.460 -22.721 -26.565 1.00 36.38 366 THR A C 1
ATOM 2845 O O . THR A 1 366 ? 6.461 -23.930 -26.322 1.00 36.38 366 THR A O 1
ATOM 2848 N N . LYS A 1 367 ? 6.065 -22.196 -27.727 1.00 33.34 367 LYS A N 1
ATOM 2849 C CA . LYS A 1 367 ? 5.873 -22.977 -28.951 1.00 33.34 367 LYS A CA 1
ATOM 2850 C C . LYS A 1 367 ? 7.211 -23.327 -29.572 1.00 33.34 367 LYS A C 1
ATOM 2852 O O . LYS A 1 367 ? 8.102 -22.448 -29.534 1.00 33.34 367 LYS A O 1
#